Protein AF-0000000078674757 (afdb_homodimer)

InterPro domains:
  IPR002130 Cyclophilin-type peptidyl-prolyl cis-trans isomerase domain [PF00160] (14-161)
  IPR002130 Cyclophilin-type peptidyl-prolyl cis-trans isomerase domain [PR00153] (26-41)
  IPR002130 Cyclophilin-type peptidyl-prolyl cis-trans isomerase domain [PR00153] (51-63)
  IPR002130 Cyclophilin-type peptidyl-prolyl cis-trans isomerase domain [PR00153] (94-109)
  IPR002130 Cyclophilin-type peptidyl-prolyl cis-trans isomerase domain [PR00153] (109-121)
  IPR002130 Cyclophilin-type peptidyl-prolyl cis-trans isomerase domain [PR00153] (122-137)
  IPR002130 Cyclophilin-type peptidyl-prolyl cis-trans isomerase domain [PS50072] (26-162)
  IPR024936 Cyclophilin-type peptidyl-prolyl cis-trans isomerase [PIRSF001467] (17-160)
  IPR029000 Cyclophilin-like domain superfamily [G3DSA:2.40.100.10] (6-164)
  IPR029000 Cyclophilin-like domain superfamily [SSF50891] (11-162)
  IPR044666 Cyclophilin-type peptidyl-prolyl cis-trans isomerase, cyclophilin A-like [PTHR45625] (11-161)

Organism: Tetraodon nigroviridis (NCBI:txid99883)

pLDDT: mean 89.38, std 10.18, range [40.94, 98.75]

Radius of gyration: 22.04 Å; Cα contacts (8 Å, |Δi|>4): 836; chains: 2; bounding box: 39×64×53 Å

Sequence (328 aa):
MSGIPPDTWQPKTVAVETTMGTIVVLYWQHAPKTCTNFAELARRGYYNQSFIRIIKDFMVQGGDPTGTGRGGASIYGKQFEDELSPELKFTGAGILAMANAGANTNGSQFFMSLAPLQWLDGKHTIFGRISQGIGVLHRMGMVETNTQDRPLEDIKIITATISSMSGIPPDTWQPKTVAVETTMGTIVVLYWQHAPKTCTNFAELARRGYYNQSFIRIIKDFMVQGGDPTGTGRGGASIYGKQFEDELSPELKFTGAGILAMANAGANTNGSQFFMSLAPLQWLDGKHTIFGRISQGIGVLHRMGMVETNTQDRPLEDIKIITATISS

Secondary structure (DSSP, 8-state):
--PPPPTT---SEEEEEEEEEEEEEE-TTT-HHHHHHHHHHHHTTTT-SB--EEETTTEEEE--TTSSSS---BTTBS-B-----TT----STTEEEE--SSTT-B-S-EEEESS--GGGTTTS-EEEEEEE-HHHHHHHHTS-B-TTS-BSS--EEEEEEEE-/--PPPPTT---SEEEEEEEEEEEEEE-TTT-HHHHHHHHHHHHTTTT-SB--EEETTTEEEE--TTSSSS---BTTBS-B-----TT----STTEEEE--SSTT-B-S-EEEESS--GGGTTTS-EEEEEEE-HHHHHHHHTS-B-TTS-BSS--EEEEEEEE-

Foldseek 3Di:
DPDDDDPPPDDPDDDDDDDDDWDKDWDCVQFVQVSCQQQVCQVVVQQQFFFQAAAAQFKTKGFASVSPVPHFATPVGRWAAARADQVDAQAFWFWKWFDAPFGGGGGGMIITTHTGDRVCHPTTHTTIGTPPDSVVRNVVNPADADPRRGGPDTDTDHHDDDDD/DPDDDDPPPDDPDDDDDDDDDWDKDWDCVQFVQVSVQQQVCQVVVQQQFFFQAAAAQFKTKGFASVSPVPHFATPVGRWAAARADQVDAQAFWFWKWFDAPFGGGGGGMIITTHTGDRVCHPTTHTTIGTPPDSVVRNVVNPADADPRRGGPDTDTDHHDDDDD

Solvent-accessible surface area (backbone atoms only — not comparable to full-atom values): 16984 Å² total; per-residue (Å²): 126,88,70,78,76,59,89,80,67,66,62,52,30,40,32,43,26,32,35,46,53,29,32,28,37,46,36,54,88,62,11,46,70,58,35,46,39,52,53,51,39,27,68,70,54,52,42,60,28,35,45,45,32,40,40,65,75,41,32,40,30,32,36,16,61,69,60,73,73,80,40,55,46,28,81,83,41,59,47,39,68,66,36,69,47,94,88,56,68,37,78,30,58,37,38,29,28,45,40,62,85,53,86,48,38,34,35,41,27,29,31,34,27,54,24,61,42,61,90,49,50,82,70,41,29,54,29,33,31,54,75,38,40,61,66,54,52,55,51,60,42,66,56,62,50,50,98,79,25,26,47,74,60,72,34,28,32,70,44,43,46,73,47,120,125,87,70,79,75,59,88,82,66,65,61,53,31,40,33,44,25,31,36,44,52,30,33,30,36,49,36,54,90,60,12,45,70,58,34,45,40,51,53,51,37,27,68,70,54,52,42,62,28,35,45,46,31,41,42,66,74,40,33,40,30,32,37,15,59,70,59,72,74,79,40,54,45,28,81,82,41,59,48,39,70,68,38,70,48,95,88,58,67,37,78,30,60,36,37,28,29,46,41,60,86,53,87,46,38,33,36,41,26,28,32,34,27,54,24,61,41,61,90,46,49,82,71,40,29,55,29,32,32,54,74,39,38,62,66,54,53,55,50,60,42,66,54,63,50,49,97,78,26,26,47,75,62,74,34,29,32,69,44,42,46,74,46,119

Structure (mmCIF, N/CA/C/O backbone):
data_AF-0000000078674757-model_v1
#
loop_
_entity.id
_entity.type
_entity.pdbx_description
1 polymer 'Peptidyl-prolyl cis-trans isomerase'
#
loop_
_atom_site.group_PDB
_atom_site.id
_atom_site.type_symbol
_atom_site.label_atom_id
_atom_site.label_alt_id
_atom_site.label_comp_id
_atom_site.label_asym_id
_atom_site.label_entity_id
_atom_site.label_seq_id
_atom_site.pdbx_PDB_ins_code
_atom_site.Cartn_x
_atom_site.Cartn_y
_atom_site.Cartn_z
_atom_site.occupancy
_atom_site.B_iso_or_equiv
_atom_site.auth_seq_id
_atom_site.auth_comp_id
_atom_site.auth_asym_id
_atom_site.auth_atom_id
_atom_site.pdbx_PDB_model_num
ATOM 1 N N . MET A 1 1 ? 5.5 8.742 28.953 1 41.16 1 MET A N 1
ATOM 2 C CA . MET A 1 1 ? 5.117 10.133 28.75 1 41.16 1 MET A CA 1
ATOM 3 C C . MET A 1 1 ? 6.016 10.805 27.719 1 41.16 1 MET A C 1
ATOM 5 O O . MET A 1 1 ? 7.09 11.305 28.047 1 41.16 1 MET A O 1
ATOM 9 N N . SER A 1 2 ? 6.242 10.227 26.5 1 59.53 2 SER A N 1
ATOM 10 C CA . SER A 1 2 ? 7.449 10.562 25.75 1 59.53 2 SER A CA 1
ATOM 11 C C . SER A 1 2 ? 7.59 12.07 25.562 1 59.53 2 SER A C 1
ATOM 13 O O . SER A 1 2 ? 6.602 12.766 25.312 1 59.53 2 SER A O 1
ATOM 15 N N . GLY A 1 3 ? 8.523 12.664 26.297 1 80.19 3 GLY A N 1
ATOM 16 C CA . GLY A 1 3 ? 8.852 14.086 26.328 1 80.19 3 GLY A CA 1
ATOM 17 C C . GLY A 1 3 ? 9.008 14.68 24.938 1 80.19 3 GLY A C 1
ATOM 18 O O . GLY A 1 3 ? 8.961 13.953 23.938 1 80.19 3 GLY A O 1
ATOM 19 N N . ILE A 1 4 ? 8.828 16.016 24.922 1 89.75 4 ILE A N 1
ATOM 20 C CA . ILE A 1 4 ? 9.102 16.781 23.703 1 89.75 4 ILE A CA 1
ATOM 21 C C . ILE A 1 4 ? 10.586 16.672 23.359 1 89.75 4 ILE A C 1
ATOM 23 O O . ILE A 1 4 ? 11.445 16.922 24.203 1 89.75 4 ILE A O 1
ATOM 27 N N . PRO A 1 5 ? 10.836 16.188 22.141 1 91.38 5 PRO A N 1
ATOM 28 C CA . PRO A 1 5 ? 12.25 16.078 21.766 1 91.38 5 PRO A CA 1
ATOM 29 C C . PRO A 1 5 ? 12.961 17.438 21.766 1 91.38 5 PRO A C 1
ATOM 31 O O . PRO A 1 5 ? 12.312 18.484 21.656 1 91.38 5 PRO A O 1
ATOM 34 N N . PRO A 1 6 ? 14.352 17.344 21.953 1 91.44 6 PRO A N 1
ATOM 35 C CA . PR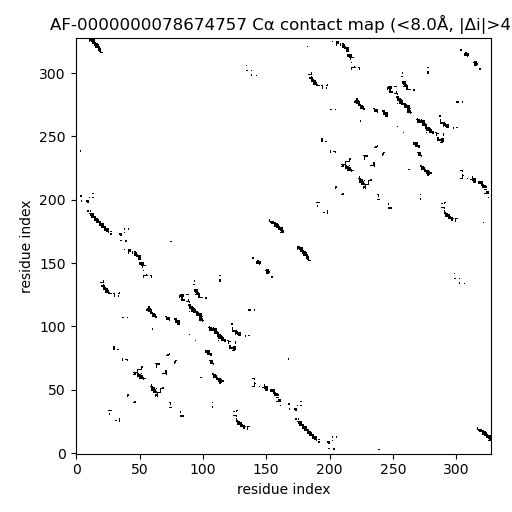O A 1 6 ? 15.102 18.609 21.906 1 91.44 6 PRO A CA 1
ATOM 36 C C . PRO A 1 6 ? 15.062 19.266 20.531 1 91.44 6 PRO A C 1
ATOM 38 O O . PRO A 1 6 ? 14.82 18.594 19.531 1 91.44 6 PRO A O 1
ATOM 41 N N . ASP A 1 7 ? 15.359 20.562 20.5 1 90.88 7 ASP A N 1
ATOM 42 C CA . ASP A 1 7 ? 15.305 21.344 19.266 1 90.88 7 ASP A CA 1
ATOM 43 C C . ASP A 1 7 ? 16.344 20.859 18.25 1 90.88 7 ASP A C 1
ATOM 45 O O . ASP A 1 7 ? 16.219 21.094 17.047 1 90.88 7 ASP A O 1
ATOM 49 N N . THR A 1 8 ? 17.328 20.141 18.641 1 90.25 8 THR A N 1
ATOM 50 C CA . THR A 1 8 ? 18.391 19.672 17.766 1 90.25 8 THR A CA 1
ATOM 51 C C . THR A 1 8 ? 17.953 18.422 17 1 90.25 8 THR A C 1
ATOM 53 O O . THR A 1 8 ? 18.562 18.062 15.992 1 90.25 8 THR A O 1
ATOM 56 N N . TRP A 1 9 ? 16.953 17.812 17.5 1 91.81 9 TRP A N 1
ATOM 57 C CA . TRP A 1 9 ? 16.422 16.641 16.812 1 91.81 9 TRP A CA 1
ATOM 58 C C . TRP A 1 9 ? 15.555 17.062 15.625 1 91.81 9 TRP A C 1
ATOM 60 O O . TRP A 1 9 ? 14.375 17.359 15.797 1 91.81 9 TRP A O 1
ATOM 70 N N . GLN A 1 10 ? 16.188 17.125 14.461 1 93.69 10 GLN A N 1
ATOM 71 C CA . GLN A 1 10 ? 15.492 17.562 13.258 1 93.69 10 GLN A CA 1
ATOM 72 C C . GLN A 1 10 ? 15.727 16.594 12.102 1 93.69 10 GLN A C 1
ATOM 74 O O . GLN A 1 10 ? 16.406 16.922 11.133 1 93.69 10 GLN A O 1
ATOM 79 N N . PRO A 1 11 ? 15.102 15.352 12.203 1 91.25 11 PRO A N 1
ATOM 80 C CA . PRO A 1 11 ? 15.234 14.469 11.047 1 91.25 11 PRO A CA 1
ATOM 81 C C . PRO A 1 11 ? 14.781 15.133 9.742 1 91.25 11 PRO A C 1
ATOM 83 O O . PRO A 1 11 ? 13.75 15.797 9.711 1 91.25 11 PRO A O 1
ATOM 86 N N . LYS A 1 12 ? 15.594 14.961 8.695 1 91.25 12 LYS A N 1
ATOM 87 C CA . LYS A 1 12 ? 15.32 15.617 7.414 1 91.25 12 LYS A CA 1
ATOM 88 C C . LYS A 1 12 ? 14.078 15.023 6.75 1 91.25 12 LYS A C 1
ATOM 90 O O . LYS A 1 12 ? 13.328 15.734 6.082 1 91.25 12 LYS A O 1
ATOM 95 N N . THR A 1 13 ? 13.922 13.641 6.98 1 91.31 13 THR A N 1
ATOM 96 C CA . THR A 1 13 ? 12.852 12.953 6.273 1 91.31 13 THR A CA 1
ATOM 97 C C . THR A 1 13 ? 12.102 12.008 7.211 1 91.31 13 THR A C 1
ATOM 99 O O . THR A 1 13 ? 12.648 11.578 8.227 1 91.31 13 THR A O 1
ATOM 102 N N . VAL A 1 14 ? 10.82 11.859 6.871 1 88.75 14 VAL A N 1
ATOM 103 C CA . VAL A 1 14 ? 9.969 10.844 7.488 1 88.75 14 VAL A CA 1
ATOM 104 C C . VAL A 1 14 ? 9.398 9.922 6.41 1 88.75 14 VAL A C 1
ATOM 106 O O . VAL A 1 14 ? 8.867 10.398 5.402 1 88.75 14 VAL A O 1
ATOM 109 N N . ALA A 1 15 ? 9.602 8.602 6.562 1 84.12 15 ALA A N 1
ATOM 110 C CA . ALA A 1 15 ? 8.984 7.621 5.668 1 84.12 15 ALA A CA 1
ATOM 111 C C . ALA A 1 15 ? 7.582 7.258 6.137 1 84.12 15 ALA A C 1
ATOM 113 O O . ALA A 1 15 ? 7.379 6.891 7.297 1 84.12 15 ALA A O 1
ATOM 114 N N . VAL A 1 16 ? 6.625 7.488 5.188 1 80.81 16 VAL A N 1
ATOM 115 C CA . VAL A 1 16 ? 5.238 7.117 5.449 1 80.81 16 VAL A CA 1
ATOM 116 C C . VAL A 1 16 ? 4.855 5.914 4.594 1 80.81 16 VAL A C 1
ATOM 118 O O . VAL A 1 16 ? 4.758 6.023 3.369 1 80.81 16 VAL A O 1
ATOM 121 N N . GLU A 1 17 ? 4.688 4.766 5.277 1 78.56 17 GLU A N 1
ATOM 122 C CA . GLU A 1 17 ? 4.246 3.561 4.578 1 78.56 17 GLU A CA 1
ATOM 123 C C . GLU A 1 17 ? 2.736 3.375 4.695 1 78.56 17 GLU A C 1
ATOM 125 O O . GLU A 1 17 ? 2.17 3.541 5.777 1 78.56 17 GLU A O 1
ATOM 130 N N . THR A 1 18 ? 2.152 3.199 3.516 1 78.06 18 THR A N 1
ATOM 131 C CA . THR A 1 18 ? 0.71 2.979 3.504 1 78.06 18 THR A CA 1
ATOM 132 C C . THR A 1 18 ? 0.384 1.563 3.033 1 78.06 18 THR A C 1
ATOM 134 O O . THR A 1 18 ? 1.186 0.934 2.34 1 78.06 18 THR A O 1
ATOM 137 N N . THR A 1 19 ? -0.709 1.055 3.627 1 76.12 19 THR A N 1
ATOM 138 C CA . THR A 1 19 ? -1.187 -0.25 3.18 1 76.12 19 THR A CA 1
ATOM 139 C C . THR A 1 19 ? -2.361 -0.096 2.219 1 76.12 19 THR A C 1
ATOM 141 O O . THR A 1 19 ? -3.193 0.799 2.385 1 76.12 19 THR A O 1
ATOM 144 N N . MET A 1 20 ? -2.199 -0.783 1.123 1 73.44 20 MET A N 1
ATOM 145 C CA . MET A 1 20 ? -3.328 -0.961 0.215 1 73.44 20 MET A CA 1
ATOM 146 C C . MET A 1 20 ? -3.596 -2.441 -0.035 1 73.44 20 MET A C 1
ATOM 148 O O . MET A 1 20 ? -2.682 -3.264 0.036 1 73.44 20 MET A O 1
ATOM 152 N N . GLY A 1 21 ? -4.914 -2.754 -0.222 1 72.12 21 GLY A N 1
ATOM 153 C CA . GLY A 1 21 ? -5.23 -4.172 -0.289 1 72.12 21 GLY A CA 1
ATOM 154 C C . GLY A 1 21 ? -5.898 -4.574 -1.59 1 72.12 21 GLY A C 1
ATOM 155 O O . GLY A 1 21 ? -6.434 -3.727 -2.307 1 72.12 21 GLY A O 1
ATOM 156 N N . THR A 1 22 ? -5.641 -5.895 -1.974 1 80 22 THR A N 1
ATOM 157 C CA . THR A 1 22 ? -6.406 -6.59 -3.004 1 80 22 THR A CA 1
ATOM 158 C C . THR A 1 22 ? -7.105 -7.816 -2.422 1 80 22 THR A C 1
ATOM 160 O O . THR A 1 22 ? -6.641 -8.398 -1.438 1 80 22 THR A O 1
ATOM 163 N N . ILE A 1 23 ? -8.289 -8.086 -3.023 1 82.56 23 ILE A N 1
ATOM 164 C CA . ILE A 1 23 ? -8.977 -9.328 -2.703 1 82.56 23 ILE A CA 1
ATOM 165 C C . ILE A 1 23 ? -8.875 -10.297 -3.883 1 82.56 23 ILE A C 1
ATOM 167 O O . ILE A 1 23 ? -9.164 -9.93 -5.023 1 82.56 23 ILE A O 1
ATOM 171 N N . VAL A 1 24 ? -8.43 -11.461 -3.518 1 92.12 24 VAL A N 1
ATOM 172 C CA . VAL A 1 24 ? -8.25 -12.516 -4.512 1 92.12 24 VAL A CA 1
ATOM 173 C C . VAL A 1 24 ? -9.328 -13.586 -4.328 1 92.12 24 VAL A C 1
ATOM 175 O O . VAL A 1 24 ? -9.539 -14.078 -3.215 1 92.12 24 VAL A O 1
ATOM 178 N N . VAL A 1 25 ? -10.016 -13.898 -5.469 1 94.94 25 VAL A N 1
ATOM 179 C CA . VAL A 1 25 ? -10.898 -15.062 -5.492 1 94.94 25 VAL A CA 1
ATOM 180 C C . VAL A 1 25 ? -10.133 -16.281 -5.996 1 94.94 25 VAL A C 1
ATOM 182 O O . VAL A 1 25 ? -9.391 -16.203 -6.977 1 94.94 25 VAL A O 1
ATOM 185 N N . LEU A 1 26 ? -10.375 -17.375 -5.25 1 96.75 26 LEU A N 1
ATOM 186 C CA . LEU A 1 26 ? -9.633 -18.578 -5.574 1 96.75 26 LEU A CA 1
ATOM 187 C C . LEU A 1 26 ? -10.484 -19.516 -6.426 1 96.75 26 LEU A C 1
ATOM 189 O O . LEU A 1 26 ? -11.68 -19.672 -6.184 1 96.75 26 LEU A O 1
ATOM 193 N N . TYR A 1 27 ? -9.805 -20.141 -7.41 1 98.06 27 TYR A N 1
ATOM 194 C CA . TYR A 1 27 ? -10.477 -21.078 -8.312 1 98.06 27 TYR A CA 1
ATOM 195 C C . TYR A 1 27 ? -10.359 -22.5 -7.797 1 98.06 27 TYR A C 1
ATOM 197 O O . TYR A 1 27 ? -9.719 -23.344 -8.43 1 98.06 27 TYR A O 1
ATOM 205 N N . TRP A 1 28 ? -11.141 -22.828 -6.832 1 97.44 28 TRP A N 1
ATOM 206 C CA . TRP A 1 28 ? -11.039 -24.109 -6.141 1 97.44 28 TRP A CA 1
ATOM 207 C C . TRP A 1 28 ? -11.414 -25.266 -7.07 1 97.44 28 TRP A C 1
ATOM 209 O O . TRP A 1 28 ? -10.852 -26.359 -6.965 1 97.44 28 TRP A O 1
ATOM 219 N N . GLN A 1 29 ? -12.289 -25.047 -7.945 1 97.5 29 GLN A N 1
ATOM 220 C CA . GLN A 1 29 ? -12.695 -26.094 -8.867 1 97.5 29 GLN A CA 1
ATOM 221 C C . GLN A 1 29 ? -11.57 -26.453 -9.844 1 97.5 29 GLN A C 1
ATOM 223 O O . GLN A 1 29 ? -11.398 -27.609 -10.195 1 97.5 29 GLN A O 1
ATOM 228 N N . HIS A 1 30 ? -10.789 -25.547 -10.227 1 98.25 30 HIS A N 1
ATOM 229 C CA . HIS A 1 30 ? -9.82 -25.734 -11.297 1 98.25 30 HIS A CA 1
ATOM 230 C C . HIS A 1 30 ? -8.453 -26.125 -10.742 1 98.25 30 HIS A C 1
ATOM 232 O O . HIS A 1 30 ? -7.715 -26.891 -11.367 1 98.25 30 HIS A O 1
ATOM 238 N N . ALA A 1 31 ? -8.133 -25.547 -9.633 1 98.38 31 ALA A N 1
ATOM 239 C CA . ALA A 1 31 ? -6.781 -25.766 -9.117 1 98.38 31 ALA A CA 1
ATOM 240 C C . ALA A 1 31 ? -6.801 -25.953 -7.598 1 98.38 31 ALA A C 1
ATOM 242 O O . ALA A 1 31 ? -6.184 -25.172 -6.867 1 98.38 31 ALA A O 1
ATOM 243 N N . PRO A 1 32 ? -7.414 -27 -7.102 1 98 32 PRO A N 1
ATOM 244 C CA . PRO A 1 32 ? -7.633 -27.156 -5.664 1 98 32 PRO A CA 1
ATOM 245 C C . PRO A 1 32 ? -6.328 -27.281 -4.879 1 98 32 PRO A C 1
ATOM 247 O O . PRO A 1 32 ? -6.215 -26.734 -3.775 1 98 32 PRO A O 1
ATOM 250 N N . LYS A 1 33 ? -5.363 -28.016 -5.391 1 97.81 33 LYS A N 1
ATOM 251 C CA . LYS A 1 33 ? -4.098 -28.156 -4.68 1 97.81 33 LYS A CA 1
ATOM 252 C C . LYS A 1 33 ? -3.377 -26.812 -4.582 1 97.81 33 LYS A C 1
ATOM 254 O O . LYS A 1 33 ? -2.816 -26.469 -3.537 1 97.81 33 LYS A O 1
ATOM 259 N N . THR A 1 34 ? -3.402 -26.109 -5.652 1 98.19 34 THR A N 1
ATOM 260 C CA . THR A 1 34 ? -2.756 -24.797 -5.703 1 98.19 34 THR A CA 1
ATOM 261 C C . THR A 1 34 ? -3.451 -23.828 -4.762 1 98.19 34 THR A C 1
ATOM 263 O O . THR A 1 34 ? -2.789 -23.078 -4.031 1 98.19 34 THR A O 1
ATOM 266 N N . CYS A 1 35 ? -4.723 -23.828 -4.793 1 97.44 35 CYS A N 1
ATOM 267 C CA . CYS A 1 35 ? -5.484 -22.953 -3.904 1 97.44 35 CYS A CA 1
ATOM 268 C C . CYS A 1 35 ? -5.191 -23.281 -2.443 1 97.44 35 CYS A C 1
ATOM 270 O O . CYS A 1 35 ? -4.988 -22.375 -1.632 1 97.44 35 CYS A O 1
ATOM 272 N N . THR A 1 36 ? -5.172 -24.547 -2.139 1 96.56 36 THR A N 1
ATOM 273 C CA . THR A 1 36 ? -4.832 -24.953 -0.779 1 96.56 36 THR A CA 1
ATOM 274 C C . THR A 1 36 ? -3.447 -24.438 -0.393 1 96.56 36 THR A C 1
ATOM 276 O O . THR A 1 36 ? -3.26 -23.891 0.696 1 96.56 36 THR A O 1
ATOM 279 N N . ASN A 1 37 ? -2.494 -24.625 -1.269 1 96.44 37 ASN A N 1
ATOM 280 C CA . ASN A 1 37 ? -1.124 -24.172 -1.043 1 96.44 37 ASN A CA 1
ATOM 281 C C . ASN A 1 37 ? -1.061 -22.672 -0.759 1 96.44 37 ASN A C 1
ATOM 283 O O . ASN A 1 37 ? -0.495 -22.25 0.251 1 96.44 37 ASN A O 1
ATOM 287 N N . PHE A 1 38 ? -1.719 -21.875 -1.618 1 94.81 38 PHE A N 1
ATOM 288 C CA . PHE A 1 38 ? -1.681 -20.406 -1.514 1 94.81 38 PHE A CA 1
ATOM 289 C C . PHE A 1 38 ? -2.375 -19.938 -0.24 1 94.81 38 PHE A C 1
ATOM 291 O O . PHE A 1 38 ? -1.812 -19.156 0.525 1 94.81 38 PHE A O 1
ATOM 298 N N . ALA A 1 39 ? -3.529 -20.422 -0.01 1 93.38 39 ALA A N 1
ATOM 299 C CA . ALA A 1 39 ? -4.316 -20 1.144 1 93.38 39 ALA A CA 1
ATOM 300 C C . ALA A 1 39 ? -3.625 -20.375 2.449 1 93.38 39 ALA A C 1
ATOM 302 O O . ALA A 1 39 ? -3.586 -19.578 3.391 1 93.38 39 ALA A O 1
ATOM 303 N N . GLU A 1 40 ? -3.088 -21.547 2.502 1 93.38 40 GLU A N 1
ATOM 304 C CA . GLU A 1 40 ? -2.434 -22 3.727 1 93.38 40 GLU A CA 1
ATOM 305 C C . GLU A 1 40 ? -1.147 -21.219 3.982 1 93.38 40 GLU A C 1
ATOM 307 O O . GLU A 1 40 ? -0.876 -20.812 5.117 1 93.38 40 GLU A O 1
ATOM 312 N N . LEU A 1 41 ? -0.366 -21.031 2.953 1 92.25 41 LEU A N 1
ATOM 313 C CA . LEU A 1 41 ? 0.845 -20.234 3.125 1 92.25 41 LEU A CA 1
ATOM 314 C C . LEU A 1 41 ? 0.507 -18.828 3.574 1 92.25 41 LEU A C 1
ATOM 316 O O . LEU A 1 41 ? 1.198 -18.25 4.422 1 92.25 41 LEU A O 1
ATOM 320 N N . ALA A 1 42 ? -0.47 -18.25 2.973 1 89.31 42 ALA A N 1
ATOM 321 C CA . ALA A 1 42 ? -0.937 -16.922 3.393 1 89.31 42 ALA A CA 1
ATOM 322 C C . ALA A 1 42 ? -1.335 -16.922 4.863 1 89.31 42 ALA A C 1
ATOM 324 O O . ALA A 1 42 ? -0.945 -16.031 5.621 1 89.31 42 ALA A O 1
ATOM 325 N N . ARG A 1 43 ? -2.1 -17.875 5.258 1 87.31 43 ARG A N 1
ATOM 326 C CA . ARG A 1 43 ? -2.578 -18 6.629 1 87.31 43 ARG A CA 1
ATOM 327 C C . ARG A 1 43 ? -1.414 -18.094 7.609 1 87.31 43 ARG A C 1
ATOM 329 O O . ARG A 1 43 ? -1.484 -17.547 8.719 1 87.31 43 ARG A O 1
ATOM 336 N N . ARG A 1 44 ? -0.32 -18.641 7.176 1 87.69 44 ARG A N 1
ATOM 337 C CA . ARG A 1 44 ? 0.847 -18.859 8.023 1 87.69 44 ARG A CA 1
ATOM 338 C C . ARG A 1 44 ? 1.741 -17.625 8.047 1 87.69 44 ARG A C 1
ATOM 340 O O . ARG A 1 44 ? 2.75 -17.594 8.75 1 87.69 44 ARG A O 1
ATOM 347 N N . GLY A 1 45 ? 1.425 -16.703 7.234 1 85.06 45 GLY A N 1
ATOM 348 C CA . GLY A 1 45 ? 2.275 -15.531 7.148 1 85.06 45 GLY A CA 1
ATOM 349 C C . GLY A 1 45 ? 3.521 -15.75 6.312 1 85.06 45 GLY A C 1
ATOM 350 O O . GLY A 1 45 ? 4.52 -15.047 6.477 1 85.06 45 GLY A O 1
ATOM 351 N N 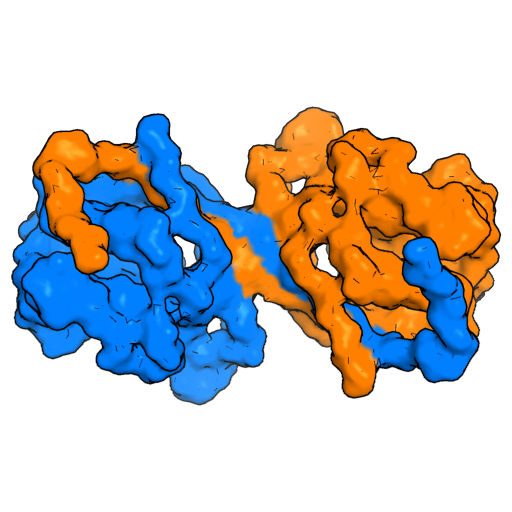. TYR A 1 46 ? 3.465 -16.703 5.516 1 87.44 46 TYR A N 1
ATOM 352 C CA . TYR A 1 46 ? 4.609 -17.094 4.699 1 87.44 46 TYR A CA 1
ATOM 353 C C . TYR A 1 46 ? 4.977 -15.992 3.711 1 87.44 46 TYR A C 1
ATOM 355 O O . TYR A 1 46 ? 6.141 -15.859 3.33 1 87.44 46 TYR A O 1
ATOM 363 N N . TYR A 1 47 ? 4.004 -15.188 3.266 1 85.75 47 TYR A N 1
ATOM 364 C CA . TYR A 1 47 ? 4.199 -14.211 2.203 1 85.75 47 TYR A CA 1
ATOM 365 C C . TYR A 1 47 ? 4.582 -12.852 2.777 1 85.75 47 TYR A C 1
ATOM 367 O O . TYR A 1 47 ? 4.469 -11.828 2.1 1 85.75 47 TYR A O 1
ATOM 375 N N . ASN A 1 48 ? 5.188 -12.719 3.83 1 74.81 48 ASN A N 1
ATOM 376 C CA . ASN A 1 48 ? 5.551 -11.461 4.469 1 74.81 48 ASN A CA 1
ATOM 377 C C . ASN A 1 48 ? 6.785 -10.836 3.822 1 74.81 48 ASN A C 1
ATOM 379 O O . ASN A 1 48 ? 7.551 -10.133 4.484 1 74.81 48 ASN A O 1
ATOM 383 N N . GLN A 1 49 ? 6.938 -11.086 2.545 1 71.38 49 GLN A N 1
ATOM 384 C CA . GLN A 1 49 ? 8.117 -10.555 1.881 1 71.38 49 GLN A CA 1
ATOM 385 C C . GLN A 1 49 ? 7.738 -9.711 0.666 1 71.38 49 GLN A C 1
ATOM 387 O O . GLN A 1 49 ? 6.562 -9.641 0.301 1 71.38 49 GLN A O 1
ATOM 392 N N . SER A 1 50 ? 8.727 -9.117 0.106 1 72.19 50 SER A N 1
ATOM 393 C CA . SER A 1 50 ? 8.586 -8.156 -0.984 1 72.19 50 SER A CA 1
ATOM 394 C C . SER A 1 50 ? 8.281 -8.859 -2.305 1 72.19 50 SER A C 1
ATOM 396 O O . SER A 1 50 ? 8.625 -10.023 -2.484 1 72.19 50 SER A O 1
ATOM 398 N N . PHE A 1 51 ? 7.508 -8.117 -3.053 1 85.31 51 PHE A N 1
ATOM 399 C CA . PHE A 1 51 ? 7.457 -8.484 -4.465 1 85.31 51 PHE A CA 1
ATOM 400 C C . PHE A 1 51 ? 8.828 -8.32 -5.113 1 85.31 51 PHE A C 1
ATOM 402 O O . PHE A 1 51 ? 9.469 -7.281 -4.973 1 85.31 51 PHE A O 1
ATOM 409 N N . ILE A 1 52 ? 9.25 -9.336 -5.758 1 85.5 52 ILE A N 1
ATOM 410 C CA . ILE A 1 52 ? 10.648 -9.453 -6.152 1 85.5 52 ILE A CA 1
ATOM 411 C C . ILE A 1 52 ? 10.828 -8.922 -7.57 1 85.5 52 ILE A C 1
ATOM 413 O O . ILE A 1 52 ? 11.914 -8.461 -7.934 1 85.5 52 ILE A O 1
ATOM 417 N N . ARG A 1 53 ? 9.859 -9.062 -8.336 1 92.12 53 ARG A N 1
ATOM 418 C CA . ARG A 1 53 ? 9.977 -8.688 -9.742 1 92.12 53 ARG A CA 1
ATOM 419 C C . ARG A 1 53 ? 8.695 -8.039 -10.242 1 92.12 53 ARG A C 1
ATOM 421 O O . ARG A 1 53 ? 7.598 -8.555 -10.023 1 92.12 53 ARG A O 1
ATOM 428 N N . ILE A 1 54 ? 8.836 -6.922 -10.812 1 93.19 54 ILE A N 1
ATOM 429 C CA . ILE A 1 54 ? 7.727 -6.203 -11.438 1 93.19 54 ILE A CA 1
ATOM 430 C C . ILE A 1 54 ? 8.117 -5.773 -12.844 1 93.19 54 ILE A C 1
ATOM 432 O O . ILE A 1 54 ? 9.094 -5.043 -13.031 1 93.19 54 ILE A O 1
ATOM 436 N N . ILE A 1 55 ? 7.418 -6.273 -13.812 1 94.12 55 ILE A N 1
ATOM 437 C CA . ILE A 1 55 ? 7.617 -5.898 -15.211 1 94.12 55 ILE A CA 1
ATOM 438 C C . ILE A 1 55 ? 6.348 -5.246 -15.758 1 94.12 55 ILE A C 1
ATOM 440 O O . ILE A 1 55 ? 5.305 -5.895 -15.859 1 94.12 55 ILE A O 1
ATOM 444 N N . LYS A 1 56 ? 6.527 -3.98 -16.125 1 92.06 56 LYS A N 1
ATOM 445 C CA . LYS A 1 56 ? 5.414 -3.193 -16.641 1 92.06 56 LYS A CA 1
ATOM 446 C C . LYS A 1 56 ? 4.734 -3.9 -17.812 1 92.06 56 LYS A C 1
ATOM 448 O O . LYS A 1 56 ? 5.406 -4.457 -18.688 1 92.06 56 LYS A O 1
ATOM 453 N N . ASP A 1 57 ? 3.363 -3.926 -17.812 1 92.88 57 ASP A N 1
ATOM 454 C CA . ASP A 1 57 ? 2.529 -4.5 -18.859 1 92.88 57 ASP A CA 1
ATOM 455 C C . ASP A 1 57 ? 2.746 -6.008 -18.969 1 92.88 57 ASP A C 1
ATOM 457 O O . ASP A 1 57 ? 2.473 -6.605 -20.016 1 92.88 57 ASP A O 1
ATOM 461 N N . PHE A 1 58 ? 3.264 -6.594 -18.031 1 96.62 58 PHE A N 1
ATOM 462 C CA . PHE A 1 58 ? 3.471 -8.039 -18 1 96.62 58 PHE A CA 1
ATOM 463 C C . PHE A 1 58 ? 2.945 -8.641 -16.703 1 96.62 58 PHE A C 1
ATOM 465 O O . PHE A 1 58 ? 1.776 -9.023 -16.625 1 96.62 58 PHE A O 1
ATOM 472 N N . MET A 1 59 ? 3.82 -8.484 -15.609 1 96.81 59 MET A N 1
ATOM 473 C CA . MET A 1 59 ? 3.328 -9.133 -14.391 1 96.81 59 MET A CA 1
ATOM 474 C C . MET A 1 59 ? 4.094 -8.641 -13.172 1 96.81 59 MET A C 1
ATOM 476 O O . MET A 1 59 ? 5.098 -7.938 -13.305 1 96.81 59 MET A O 1
ATOM 480 N N . VAL A 1 60 ? 3.514 -8.891 -12 1 94.56 60 VAL A N 1
ATOM 481 C CA . VAL A 1 60 ? 4.129 -8.727 -10.688 1 94.56 60 VAL A CA 1
ATOM 482 C C . VAL A 1 60 ? 4.348 -10.086 -10.039 1 94.56 60 VAL A C 1
ATOM 484 O O . VAL A 1 60 ? 3.406 -10.875 -9.906 1 94.56 60 VAL A O 1
ATOM 487 N N . GLN A 1 61 ? 5.574 -10.352 -9.719 1 93.75 61 GLN A N 1
ATOM 488 C CA . GLN A 1 61 ? 5.902 -11.641 -9.125 1 93.75 61 GLN A CA 1
ATOM 489 C C . GLN A 1 61 ? 6.25 -11.492 -7.645 1 93.75 61 GLN A C 1
ATOM 491 O O . GLN A 1 61 ? 6.938 -10.539 -7.258 1 93.75 61 GLN A O 1
ATOM 496 N N . GLY A 1 62 ? 5.672 -12.422 -6.859 1 91.75 62 GLY A N 1
ATOM 497 C CA . GLY A 1 62 ? 5.965 -12.5 -5.438 1 91.75 62 GLY A CA 1
ATOM 498 C C . GLY A 1 62 ? 5.934 -13.914 -4.895 1 91.75 62 GLY A C 1
ATOM 499 O O . GLY A 1 62 ? 5.906 -14.875 -5.66 1 91.75 62 GLY A O 1
ATOM 500 N N . GLY A 1 63 ? 6.141 -13.961 -3.535 1 90.88 63 GLY A N 1
ATOM 501 C CA . GLY A 1 63 ? 5.93 -15.234 -2.859 1 90.88 63 GLY A CA 1
ATOM 502 C C . GLY A 1 63 ? 7.223 -15.945 -2.52 1 90.88 63 GLY A C 1
ATOM 503 O O . GLY A 1 63 ? 7.215 -17.141 -2.182 1 90.88 63 GLY A O 1
ATOM 504 N N . ASP A 1 64 ? 8.281 -15.359 -2.688 1 90.5 64 ASP A N 1
ATOM 505 C CA . ASP A 1 64 ? 9.57 -15.883 -2.256 1 90.5 64 ASP A CA 1
ATOM 506 C C . ASP A 1 64 ? 9.961 -15.328 -0.888 1 90.5 64 ASP A C 1
ATOM 508 O O . ASP A 1 64 ? 10.391 -14.172 -0.778 1 90.5 64 ASP A O 1
ATOM 512 N N . PRO A 1 65 ? 9.867 -16.156 0.174 1 86.94 65 PRO A N 1
ATOM 513 C CA . PRO A 1 65 ? 10.172 -15.656 1.514 1 86.94 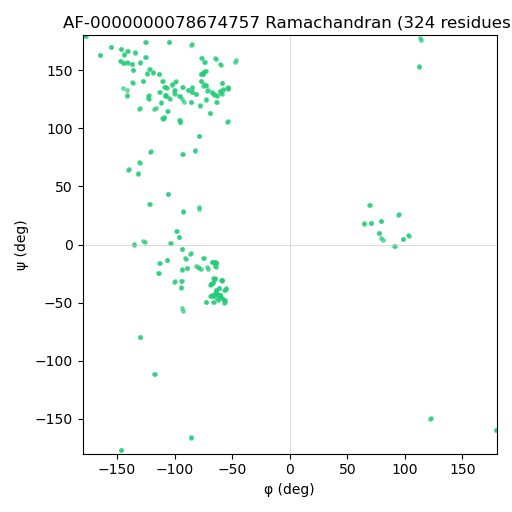65 PRO A CA 1
ATOM 514 C C . PRO A 1 65 ? 11.641 -15.266 1.674 1 86.94 65 PRO A C 1
ATOM 516 O O . PRO A 1 65 ? 11.984 -14.523 2.598 1 86.94 65 PRO A O 1
ATOM 519 N N . THR A 1 66 ? 12.43 -15.688 0.79 1 85.88 66 THR A N 1
ATOM 520 C CA . THR A 1 66 ? 13.852 -15.383 0.904 1 85.88 66 THR A CA 1
ATOM 521 C C . THR A 1 66 ? 14.18 -14.055 0.216 1 85.88 66 THR A C 1
ATOM 523 O O . THR A 1 66 ? 15.258 -13.5 0.408 1 85.88 66 THR A O 1
ATOM 526 N N . GLY A 1 67 ? 13.375 -13.656 -0.62 1 83.31 67 GLY A N 1
ATOM 527 C CA . GLY A 1 67 ? 13.586 -12.406 -1.341 1 83.31 67 GLY A CA 1
ATOM 528 C C . GLY A 1 67 ? 14.602 -12.531 -2.457 1 83.31 67 GLY A C 1
ATOM 529 O O . GLY A 1 67 ? 14.977 -11.531 -3.076 1 83.31 67 GLY A O 1
ATOM 530 N N . THR A 1 68 ? 15.008 -13.68 -2.781 1 84 68 THR A N 1
ATOM 531 C CA . THR A 1 68 ? 16.047 -13.891 -3.781 1 84 68 THR A CA 1
ATOM 532 C C . THR A 1 68 ? 15.438 -14.125 -5.16 1 84 68 THR A C 1
ATOM 534 O O . THR A 1 68 ? 16.125 -14.008 -6.18 1 84 68 THR A O 1
ATOM 537 N N . GLY A 1 69 ? 14.328 -14.484 -5.156 1 84.5 69 GLY A N 1
ATOM 538 C CA . GLY A 1 69 ? 13.688 -14.883 -6.395 1 84.5 69 GLY A CA 1
ATOM 539 C C . GLY A 1 69 ? 13.828 -16.359 -6.691 1 84.5 69 GLY A C 1
ATOM 540 O O . GLY A 1 69 ? 13.258 -16.875 -7.66 1 84.5 69 GLY A O 1
ATOM 541 N N . ARG A 1 70 ? 14.461 -17.047 -5.914 1 85.25 70 ARG A N 1
ATOM 542 C CA . ARG A 1 70 ? 14.727 -18.469 -6.191 1 85.25 70 ARG A CA 1
ATOM 543 C C . ARG A 1 70 ? 14.297 -19.344 -5.023 1 85.25 70 ARG A C 1
ATOM 545 O O . ARG A 1 70 ? 14.484 -20.562 -5.051 1 85.25 70 ARG A O 1
ATOM 552 N N . GLY A 1 71 ? 13.742 -18.703 -4.074 1 87.88 71 GLY A N 1
ATOM 553 C CA . GLY A 1 71 ? 13.398 -19.453 -2.875 1 87.88 71 GLY A CA 1
ATOM 554 C C . GLY A 1 71 ? 11.914 -19.734 -2.754 1 87.88 71 GLY A C 1
ATOM 555 O O . GLY A 1 71 ? 11.133 -19.359 -3.623 1 87.88 71 GLY A O 1
ATOM 556 N N . GLY A 1 72 ? 11.648 -20.547 -1.667 1 92.62 72 GLY A N 1
ATOM 557 C CA . GLY A 1 72 ? 10.273 -20.875 -1.331 1 92.62 72 GLY A CA 1
ATOM 558 C C . GLY A 1 72 ? 9.938 -22.344 -1.549 1 92.62 72 GLY A C 1
ATOM 559 O O . GLY A 1 72 ? 10.586 -23.016 -2.344 1 92.62 72 GLY A O 1
ATOM 560 N N . ALA A 1 73 ? 8.977 -22.734 -0.782 1 95.56 73 ALA A N 1
ATOM 561 C CA . ALA A 1 73 ? 8.508 -24.109 -0.853 1 95.56 73 ALA A CA 1
ATOM 562 C C . ALA A 1 73 ? 6.988 -24.172 -0.71 1 95.56 73 ALA A C 1
ATOM 564 O O . ALA A 1 73 ? 6.363 -23.25 -0.187 1 95.56 73 ALA A O 1
ATOM 565 N N . SER A 1 74 ? 6.484 -25.297 -1.248 1 96.88 74 SER A N 1
ATOM 566 C CA . SER A 1 74 ? 5.055 -25.531 -1.08 1 96.88 74 SER A CA 1
ATOM 567 C C . SER A 1 74 ? 4.762 -26.219 0.247 1 96.88 74 SER A C 1
ATOM 569 O O . SER A 1 74 ? 5.684 -26.609 0.971 1 96.88 74 SER A O 1
ATOM 571 N N . ILE A 1 75 ? 3.469 -26.297 0.546 1 96.31 75 ILE A N 1
ATOM 572 C CA . ILE A 1 75 ? 3.043 -27 1.756 1 96.31 75 ILE A CA 1
ATOM 573 C C . ILE A 1 75 ? 3.166 -28.516 1.554 1 96.31 75 ILE A C 1
ATOM 575 O O . ILE A 1 75 ? 3.059 -29.281 2.51 1 96.31 75 ILE A O 1
ATOM 579 N N . TYR A 1 76 ? 3.381 -28.969 0.328 1 96.94 76 TYR A N 1
ATOM 580 C CA . TYR A 1 76 ? 3.457 -30.391 -0.015 1 96.94 76 TYR A CA 1
ATOM 581 C C . TYR A 1 76 ? 4.906 -30.859 -0.06 1 96.94 76 TYR A C 1
ATOM 583 O O . TYR A 1 76 ? 5.176 -32.031 -0.365 1 96.94 76 TYR A O 1
ATOM 591 N N . GLY A 1 77 ? 5.797 -30.062 0.299 1 94.75 77 GLY A N 1
ATOM 592 C CA . GLY A 1 77 ? 7.23 -30.203 0.098 1 94.75 77 GLY A CA 1
ATOM 593 C C . GLY A 1 77 ? 7.84 -29.047 -0.661 1 94.75 77 GLY A C 1
ATOM 594 O O . GLY A 1 77 ? 7.402 -27.906 -0.512 1 94.75 77 GLY A O 1
ATOM 595 N N . LYS A 1 78 ? 8.852 -29.406 -1.359 1 94.5 78 LYS A N 1
ATOM 596 C CA . LYS A 1 78 ? 9.492 -28.297 -2.072 1 94.5 78 LYS A CA 1
ATOM 597 C C . LYS A 1 78 ? 8.633 -27.828 -3.242 1 94.5 78 LYS A C 1
ATOM 599 O O . LYS A 1 78 ? 8.32 -26.641 -3.352 1 94.5 78 LYS A O 1
ATOM 604 N N . GLN A 1 79 ? 8.211 -28.812 -4.051 1 97.31 79 GLN A N 1
ATOM 605 C CA . GLN A 1 79 ? 7.434 -28.5 -5.242 1 97.31 79 GLN A CA 1
ATOM 606 C C . GLN A 1 79 ? 6.23 -29.438 -5.371 1 97.31 79 GLN A C 1
ATOM 608 O O . GLN A 1 79 ? 6.133 -30.438 -4.656 1 97.31 79 GLN A O 1
ATOM 613 N N . PHE A 1 80 ? 5.227 -29.078 -6.258 1 98.06 80 PHE A N 1
ATOM 614 C CA . PHE A 1 80 ? 4.07 -29.922 -6.562 1 98.06 80 PHE A CA 1
ATOM 615 C C . PHE A 1 80 ? 3.635 -29.734 -8.016 1 98.06 80 PHE A C 1
ATOM 617 O O . PHE A 1 80 ? 4.137 -28.844 -8.711 1 98.06 80 PHE A O 1
ATOM 624 N N . GLU A 1 81 ? 2.812 -30.531 -8.484 1 98.44 81 GLU A N 1
ATOM 625 C CA . GLU A 1 81 ? 2.467 -30.656 -9.898 1 98.44 81 GLU A CA 1
ATOM 626 C C . GLU A 1 81 ? 1.544 -29.516 -10.344 1 98.44 81 GLU A C 1
ATOM 628 O O . GLU A 1 81 ? 0.815 -28.953 -9.523 1 98.44 81 GLU A O 1
ATOM 633 N N . ASP A 1 82 ? 1.506 -29.312 -11.594 1 98.62 82 ASP A N 1
ATOM 634 C CA . ASP A 1 82 ? 0.621 -28.328 -12.203 1 98.62 82 ASP A CA 1
ATOM 635 C C . ASP A 1 82 ? -0.83 -28.812 -12.18 1 98.62 82 ASP A C 1
ATOM 637 O O . ASP A 1 82 ? -1.093 -30.016 -12.219 1 98.62 82 ASP A O 1
ATOM 641 N N . GLU A 1 83 ? -1.715 -27.812 -12.086 1 98.62 83 GLU A N 1
ATOM 642 C CA . GLU A 1 83 ? -3.148 -27.984 -12.312 1 98.62 83 GLU A CA 1
ATOM 643 C C . GLU A 1 83 ? -3.645 -27.094 -13.438 1 98.62 83 GLU A C 1
ATOM 645 O O . GLU A 1 83 ? -4.32 -26.094 -13.18 1 98.62 83 GLU A O 1
ATOM 650 N N . LEU A 1 84 ? -3.373 -27.609 -14.656 1 98.19 84 LEU A N 1
ATOM 651 C CA . LEU A 1 84 ? -3.682 -26.781 -15.828 1 98.19 84 LEU A CA 1
ATOM 652 C C . LEU A 1 84 ? -5.117 -27.031 -16.281 1 98.19 84 LEU A C 1
ATOM 654 O O . LEU A 1 84 ? -5.59 -28.156 -16.297 1 98.19 84 LEU A O 1
ATOM 658 N N . SER A 1 85 ? -5.824 -26 -16.531 1 97.31 85 SER A N 1
ATOM 659 C CA . SER A 1 85 ? -7.184 -26.078 -17.062 1 97.31 85 SER A CA 1
ATOM 660 C C . SER A 1 85 ? -7.301 -25.312 -18.375 1 97.31 85 SER A C 1
ATOM 662 O O . SER A 1 85 ? -6.965 -24.125 -18.453 1 97.31 85 SER A O 1
ATOM 664 N N . PRO A 1 86 ? -7.844 -25.969 -19.453 1 95.69 86 PRO A N 1
ATOM 665 C CA . PRO A 1 86 ? -8.031 -25.266 -20.719 1 95.69 86 PRO A CA 1
ATOM 666 C C . PRO A 1 86 ? -9.055 -24.141 -20.625 1 95.69 86 PRO A C 1
ATOM 668 O O . PRO A 1 86 ? -9.109 -23.266 -21.5 1 95.69 86 PRO A O 1
ATOM 671 N N . GLU A 1 87 ? -9.828 -24.094 -19.625 1 97.12 87 GLU A N 1
ATOM 672 C CA . GLU A 1 87 ? -10.883 -23.094 -19.438 1 97.12 87 GLU A CA 1
ATOM 673 C C . GLU A 1 87 ? -10.305 -21.766 -18.938 1 97.12 87 GLU A C 1
ATOM 675 O O . GLU A 1 87 ? -10.961 -20.734 -19.016 1 97.12 87 GLU A O 1
ATOM 680 N N . LEU A 1 88 ? -9.172 -21.891 -18.406 1 97.81 88 LEU A N 1
ATOM 681 C CA . LEU A 1 88 ? -8.578 -20.703 -17.797 1 97.81 88 LEU A CA 1
ATOM 682 C C . LEU A 1 88 ? -7.473 -20.141 -18.672 1 97.81 88 LEU A C 1
ATOM 684 O O . LEU A 1 88 ? -6.562 -20.875 -19.078 1 97.81 88 LEU A O 1
ATOM 688 N N . LYS A 1 89 ? -7.613 -18.812 -19 1 98 89 LYS A N 1
ATOM 689 C CA . LYS A 1 89 ? -6.668 -18.109 -19.859 1 98 89 LYS A CA 1
ATOM 690 C C . LYS A 1 89 ? -6.211 -16.797 -19.234 1 98 89 LYS A C 1
ATOM 692 O O . LYS A 1 89 ? -6.914 -16.234 -18.406 1 98 89 LYS A O 1
ATOM 697 N N . PHE A 1 90 ? -5.004 -16.328 -19.688 1 98.12 90 PHE A N 1
ATOM 698 C CA . PHE A 1 90 ? -4.52 -15.008 -19.312 1 98.12 90 PHE A CA 1
ATOM 699 C C . PHE A 1 90 ? -5.141 -13.93 -20.203 1 98.12 90 PHE A C 1
ATOM 701 O O . PHE A 1 90 ? -4.449 -13.32 -21.016 1 98.12 90 PHE A O 1
ATOM 708 N N . THR A 1 91 ? -6.328 -13.602 -19.844 1 97.62 91 THR A N 1
ATOM 709 C CA . THR A 1 91 ? -7.102 -12.75 -20.734 1 97.62 91 THR A CA 1
ATOM 710 C C . THR A 1 91 ? -6.875 -11.273 -20.406 1 97.62 91 THR A C 1
ATOM 712 O O . THR A 1 91 ? -7.266 -10.398 -21.172 1 97.62 91 THR A O 1
ATOM 715 N N . GLY A 1 92 ? -6.309 -10.945 -19.375 1 97.25 92 GLY A N 1
ATOM 716 C CA . GLY A 1 92 ? -6.102 -9.562 -18.969 1 97.25 92 GLY A CA 1
ATOM 717 C C . GLY A 1 92 ? -5.383 -9.438 -17.625 1 97.25 92 GLY A C 1
ATOM 718 O O . GLY A 1 92 ? -4.734 -10.383 -17.188 1 97.25 92 GLY A O 1
ATOM 719 N N . ALA A 1 93 ? -5.582 -8.227 -17.047 1 96.62 93 ALA A N 1
ATOM 720 C CA . ALA A 1 93 ? -4.961 -7.957 -15.758 1 96.62 93 ALA A CA 1
ATOM 721 C C . ALA A 1 93 ? -5.703 -8.664 -14.633 1 96.62 93 ALA A C 1
ATOM 723 O O . ALA A 1 93 ? -6.918 -8.859 -14.711 1 96.62 93 ALA A O 1
ATOM 724 N N . GLY A 1 94 ? -4.91 -9.047 -13.602 1 97.12 94 GLY A N 1
ATOM 725 C CA . GLY A 1 94 ? -5.527 -9.5 -12.367 1 97.12 94 GLY A CA 1
ATOM 726 C C . GLY A 1 94 ? -5.609 -11.008 -12.258 1 97.12 94 GLY A C 1
ATOM 727 O O . GLY A 1 94 ? -6.223 -11.539 -11.328 1 97.12 94 GLY A O 1
ATOM 728 N N . ILE A 1 95 ? -5.016 -11.711 -13.258 1 98.25 95 ILE A N 1
ATOM 729 C CA . ILE A 1 95 ? -4.996 -13.164 -13.195 1 98.25 95 ILE A CA 1
ATOM 730 C C . ILE A 1 95 ? -3.807 -13.633 -12.352 1 98.25 95 ILE A C 1
ATOM 732 O O . ILE A 1 95 ? -2.693 -13.133 -12.508 1 98.25 95 ILE A O 1
ATOM 736 N N . LEU A 1 96 ? -4.094 -14.555 -11.398 1 97.94 96 LEU A N 1
ATOM 737 C CA . LEU A 1 96 ? -3.047 -15.125 -10.555 1 97.94 96 LEU A CA 1
ATOM 738 C C . LEU A 1 96 ? -2.639 -16.5 -11.062 1 97.94 96 LEU A C 1
ATOM 740 O O . LEU A 1 96 ? -3.494 -17.344 -11.328 1 97.94 96 LEU A O 1
ATOM 744 N N . ALA A 1 97 ? -1.332 -16.719 -11.164 1 98.69 97 ALA A N 1
ATOM 745 C CA . ALA A 1 97 ? -0.787 -18 -11.586 1 98.69 97 ALA A CA 1
ATOM 746 C C . ALA A 1 97 ? 0.51 -18.328 -10.852 1 98.69 97 ALA A C 1
ATOM 748 O O . ALA A 1 97 ? 1.164 -17.422 -10.312 1 98.69 97 ALA A O 1
ATOM 749 N N . MET A 1 98 ? 0.824 -19.594 -10.766 1 98.31 98 MET A N 1
ATOM 750 C CA . MET A 1 98 ? 2.068 -20.016 -10.125 1 98.31 98 MET A CA 1
ATOM 751 C C . MET A 1 98 ? 3.27 -19.672 -11 1 98.31 98 MET A C 1
ATOM 753 O O . MET A 1 98 ? 3.236 -19.875 -12.219 1 98.31 98 MET A O 1
ATOM 757 N N . ALA A 1 99 ? 4.281 -19.062 -10.328 1 96.69 99 ALA A N 1
ATOM 758 C CA . ALA A 1 99 ? 5.605 -19.078 -10.945 1 96.69 99 ALA A CA 1
ATOM 759 C C . ALA A 1 99 ? 6.258 -20.453 -10.828 1 96.69 99 ALA A C 1
ATOM 761 O O . ALA A 1 99 ? 6.129 -21.125 -9.805 1 96.69 99 ALA A O 1
ATOM 762 N N . ASN A 1 100 ? 6.879 -20.844 -11.945 1 94 100 ASN A N 1
ATOM 763 C CA . ASN A 1 100 ? 7.512 -22.156 -11.906 1 94 100 ASN A CA 1
ATOM 764 C C . ASN A 1 100 ? 8.812 -22.172 -12.711 1 94 100 ASN A C 1
ATOM 766 O O . ASN A 1 100 ? 9.133 -21.203 -13.398 1 94 100 ASN A O 1
ATOM 770 N N . ALA A 1 101 ? 9.633 -23.266 -12.406 1 93.38 101 ALA A N 1
ATOM 771 C CA . ALA A 1 101 ? 10.883 -23.484 -13.133 1 93.38 101 ALA A CA 1
ATOM 772 C C . ALA A 1 101 ? 10.742 -24.641 -14.117 1 93.38 101 ALA A C 1
ATOM 774 O O . ALA A 1 101 ? 11.625 -25.5 -14.211 1 93.38 101 ALA A O 1
ATOM 775 N N . GLY A 1 102 ? 9.672 -24.641 -14.781 1 94.88 102 GLY A N 1
ATOM 776 C CA . GLY A 1 102 ? 9.289 -25.75 -15.633 1 94.88 102 GLY A CA 1
ATOM 777 C C . GLY A 1 102 ? 8.055 -26.484 -15.141 1 94.88 102 GLY A C 1
ATOM 778 O O . GLY A 1 102 ? 7.535 -26.188 -14.062 1 94.88 102 GLY A O 1
ATOM 779 N N . ALA A 1 103 ? 7.672 -27.438 -15.914 1 96.44 103 ALA A N 1
ATOM 780 C CA . ALA A 1 103 ? 6.445 -28.172 -15.617 1 96.44 103 ALA A CA 1
ATOM 781 C C . ALA A 1 103 ? 6.531 -28.859 -14.258 1 96.44 103 ALA A C 1
ATOM 783 O O . ALA A 1 103 ? 7.551 -29.453 -13.922 1 96.44 103 ALA A O 1
ATOM 784 N N . ASN A 1 104 ? 5.512 -28.688 -13.484 1 97.69 104 ASN A N 1
ATOM 785 C CA . ASN A 1 104 ? 5.309 -29.406 -12.234 1 97.69 104 ASN A CA 1
ATOM 786 C C . ASN A 1 104 ? 6.316 -28.984 -11.172 1 97.69 104 ASN A C 1
ATOM 788 O O . ASN A 1 104 ? 6.75 -29.812 -10.359 1 97.69 104 ASN A O 1
ATOM 792 N N . THR A 1 105 ? 6.707 -2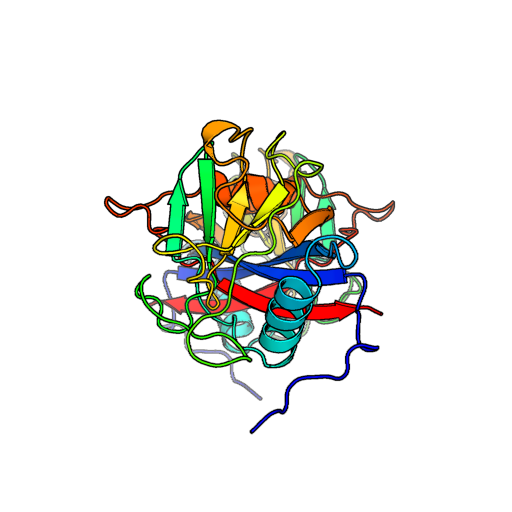7.766 -11.172 1 97.56 105 THR A N 1
ATOM 793 C CA . THR A 1 105 ? 7.672 -27.297 -10.188 1 97.56 105 THR A CA 1
ATOM 794 C C . THR A 1 105 ? 7.094 -26.141 -9.375 1 97.56 105 THR A C 1
ATOM 796 O O . THR A 1 105 ? 7.801 -25.188 -9.047 1 97.56 105 THR A O 1
ATOM 799 N N . ASN A 1 106 ? 5.828 -26.234 -9.141 1 98.06 106 ASN A N 1
ATOM 800 C CA . ASN A 1 106 ? 5.203 -25.188 -8.344 1 98.06 106 ASN A CA 1
ATOM 801 C C . ASN A 1 106 ? 5.691 -25.219 -6.898 1 98.06 106 ASN A C 1
ATOM 803 O O . ASN A 1 106 ? 5.746 -26.281 -6.281 1 98.06 106 ASN A O 1
ATOM 807 N N . GLY A 1 107 ? 6.082 -24.094 -6.406 1 96.88 107 GLY A N 1
ATOM 808 C CA . GLY A 1 107 ? 6.426 -23.922 -5.004 1 96.88 107 GLY A CA 1
ATOM 809 C C . GLY A 1 107 ? 5.523 -22.953 -4.277 1 96.88 107 GLY A C 1
ATOM 810 O O . GLY A 1 107 ? 4.34 -23.219 -4.066 1 96.88 107 GLY A O 1
ATOM 811 N N . SER A 1 108 ? 6.152 -21.75 -3.883 1 96.25 108 SER A N 1
ATOM 812 C CA . SER A 1 108 ? 5.363 -20.734 -3.207 1 96.25 108 SER A CA 1
ATOM 813 C C . SER A 1 108 ? 5.223 -19.484 -4.07 1 96.25 108 SER A C 1
ATOM 815 O O . SER A 1 108 ? 4.383 -18.625 -3.793 1 96.25 108 SER A O 1
ATOM 817 N N . GLN A 1 109 ? 6.078 -19.406 -5.07 1 95.75 109 GLN A N 1
ATOM 818 C CA . GLN A 1 109 ? 6.109 -18.172 -5.855 1 95.75 109 GLN A CA 1
ATOM 819 C C . GLN A 1 109 ? 4.934 -18.109 -6.828 1 95.75 109 GLN A C 1
ATOM 821 O O . GLN A 1 109 ? 4.543 -19.141 -7.402 1 95.75 109 GLN A O 1
ATOM 826 N N . PHE A 1 110 ? 4.363 -16.922 -6.973 1 96.31 110 PHE A N 1
ATOM 827 C CA . PHE A 1 110 ? 3.252 -16.672 -7.883 1 96.31 110 PHE A CA 1
ATOM 828 C C . PHE A 1 110 ? 3.408 -15.32 -8.57 1 96.31 110 PHE A C 1
ATOM 830 O O . PHE A 1 110 ? 4.301 -14.539 -8.227 1 96.31 110 PHE A O 1
ATOM 837 N N . PHE A 1 111 ? 2.598 -15.148 -9.617 1 96.56 111 PHE A N 1
ATOM 838 C CA . PHE A 1 111 ? 2.574 -13.828 -10.242 1 96.56 111 PHE A CA 1
ATOM 839 C C . PHE A 1 111 ? 1.145 -13.406 -10.562 1 96.56 111 PHE A C 1
ATOM 841 O O . PHE A 1 111 ? 0.244 -14.25 -10.625 1 96.56 111 PHE A O 1
ATOM 848 N N . MET A 1 112 ? 0.966 -12.141 -10.633 1 96.62 112 MET A N 1
ATOM 849 C CA . MET A 1 112 ? -0.276 -11.5 -11.062 1 96.62 112 MET A CA 1
ATOM 850 C C . MET A 1 112 ? -0.085 -10.766 -12.383 1 96.62 112 MET A C 1
ATOM 852 O O . MET A 1 112 ? 0.83 -9.953 -12.516 1 96.62 112 MET A O 1
ATOM 856 N N . SER A 1 113 ? -0.997 -11.016 -13.305 1 98.38 113 SER A N 1
ATOM 857 C CA . SER A 1 113 ? -0.842 -10.414 -14.633 1 98.38 113 SER A CA 1
ATOM 858 C C . SER A 1 113 ? -1.23 -8.945 -14.617 1 98.38 113 SER A C 1
ATOM 860 O O . SER A 1 113 ? -2.166 -8.547 -13.914 1 98.38 113 SER A O 1
ATOM 862 N N . LEU A 1 114 ? -0.527 -8.195 -15.445 1 96.88 114 LEU A N 1
ATOM 863 C CA . LEU A 1 114 ? -0.838 -6.777 -15.625 1 96.88 114 LEU A CA 1
ATOM 864 C C . LEU A 1 114 ? -1.505 -6.531 -16.969 1 96.88 114 LEU A C 1
ATOM 866 O O . LEU A 1 114 ? -2.008 -5.438 -17.234 1 96.88 114 LEU A O 1
ATOM 870 N N . ALA A 1 115 ? -1.435 -7.52 -17.797 1 97.62 115 ALA A N 1
ATOM 871 C CA . ALA A 1 115 ? -1.947 -7.477 -19.172 1 97.62 115 ALA A CA 1
ATOM 872 C C . ALA A 1 115 ? -2.281 -8.875 -19.672 1 97.62 115 ALA A C 1
ATOM 874 O O . ALA A 1 115 ? -2.012 -9.867 -19 1 97.62 115 ALA A O 1
ATOM 875 N N . PRO A 1 116 ? -2.977 -8.93 -20.875 1 97.88 116 PRO A N 1
ATOM 876 C CA . PRO A 1 116 ? -3.109 -10.266 -21.469 1 97.88 116 PRO A CA 1
ATOM 877 C C . PRO A 1 116 ? -1.76 -10.93 -21.734 1 97.88 116 PRO A C 1
ATOM 879 O O . PRO A 1 116 ? -0.827 -10.266 -22.203 1 97.88 116 PRO A O 1
ATOM 882 N N . LEU A 1 117 ? -1.681 -12.195 -21.328 1 97.88 117 LEU A N 1
ATOM 883 C CA . LEU A 1 117 ? -0.451 -12.969 -21.469 1 97.88 117 LEU A CA 1
ATOM 884 C C . LEU A 1 117 ? -0.738 -14.336 -22.078 1 97.88 117 LEU A C 1
ATOM 886 O O . LEU A 1 117 ? -0.332 -15.359 -21.516 1 97.88 117 LEU A O 1
ATOM 890 N N . GLN A 1 118 ? -1.247 -14.422 -23.219 1 96.69 118 GLN A N 1
ATOM 891 C CA . GLN A 1 118 ? -1.769 -15.648 -23.812 1 96.69 118 GLN A CA 1
ATOM 892 C C . GLN A 1 118 ? -0.65 -16.656 -24.078 1 96.69 118 GLN A C 1
ATOM 894 O O . GLN A 1 118 ? -0.885 -17.859 -24.094 1 96.69 118 GLN A O 1
ATOM 899 N N . TRP A 1 119 ? 0.531 -16.234 -24.312 1 97 119 TRP A N 1
ATOM 900 C CA . TRP A 1 119 ? 1.657 -17.125 -24.562 1 97 119 TRP A CA 1
ATOM 901 C C . TRP A 1 119 ? 1.956 -17.969 -23.328 1 97 119 TRP A C 1
ATOM 903 O O . TRP A 1 119 ? 2.672 -18.969 -23.406 1 97 119 TRP A O 1
ATOM 913 N N . LEU A 1 120 ? 1.419 -17.562 -22.219 1 97.38 120 LEU A N 1
ATOM 914 C CA . LEU A 1 120 ? 1.627 -18.328 -21 1 97.38 120 LEU A CA 1
ATOM 915 C C . LEU A 1 120 ? 0.497 -19.328 -20.781 1 97.38 120 LEU A C 1
ATOM 917 O O . LEU A 1 120 ? 0.569 -20.156 -19.875 1 97.38 120 LEU A O 1
ATOM 921 N N . ASP A 1 121 ? -0.511 -19.344 -21.594 1 97.56 121 ASP A N 1
ATOM 922 C CA . ASP A 1 121 ? -1.631 -20.266 -21.453 1 97.56 121 ASP A CA 1
ATOM 923 C C . ASP A 1 121 ? -1.157 -21.719 -21.5 1 97.56 121 ASP A C 1
ATOM 925 O O . ASP A 1 121 ? -0.395 -22.094 -22.391 1 97.56 121 ASP A O 1
ATOM 929 N N . GLY A 1 122 ? -1.619 -22.484 -20.484 1 97.12 122 GLY A N 1
ATOM 930 C CA . GLY A 1 122 ? -1.288 -23.891 -20.484 1 97.12 122 GLY A CA 1
ATOM 931 C C . GLY A 1 122 ? 0.108 -24.172 -19.953 1 97.12 122 GLY A C 1
ATOM 932 O O . GLY A 1 122 ? 0.547 -25.328 -19.938 1 97.12 122 GLY A O 1
ATOM 933 N N . LYS A 1 123 ? 0.775 -23.203 -19.516 1 97.69 123 LYS A N 1
ATOM 934 C CA . LYS A 1 123 ? 2.145 -23.391 -19.031 1 97.69 123 LYS A CA 1
ATOM 935 C C . LYS A 1 123 ? 2.25 -23.141 -17.531 1 97.69 123 LYS A C 1
ATOM 937 O O . LYS A 1 123 ? 3.184 -23.609 -16.891 1 97.69 123 LYS A O 1
ATOM 942 N N . HIS A 1 124 ? 1.358 -22.375 -17.016 1 98.56 124 HIS A N 1
ATOM 943 C CA . HIS A 1 124 ? 1.313 -22.047 -15.594 1 98.56 124 HIS A CA 1
ATOM 944 C C . HIS A 1 124 ? -0.063 -22.328 -15.008 1 98.56 124 HIS A C 1
ATOM 946 O O . HIS A 1 124 ? -1.084 -22.078 -15.648 1 98.56 124 HIS A O 1
ATOM 952 N N . THR A 1 125 ? -0.064 -22.828 -13.836 1 98.69 125 THR A N 1
ATOM 953 C CA . THR A 1 125 ? -1.333 -23.062 -13.156 1 98.69 125 THR A CA 1
ATOM 954 C C . THR A 1 125 ? -2 -21.734 -12.781 1 98.69 125 THR A C 1
ATOM 956 O O . THR A 1 125 ? -1.487 -20.984 -11.953 1 98.69 125 THR A O 1
ATOM 959 N N . ILE A 1 126 ? -3.119 -21.453 -13.398 1 98.75 126 ILE A N 1
ATOM 960 C CA . ILE A 1 126 ? -3.971 -20.344 -12.992 1 98.75 126 ILE A CA 1
ATOM 961 C C . ILE A 1 126 ? -4.844 -20.766 -11.812 1 98.75 126 ILE A C 1
ATOM 963 O O . ILE A 1 126 ? -5.531 -21.797 -11.883 1 98.75 126 ILE A O 1
ATOM 967 N N . PHE A 1 127 ? -4.832 -19.906 -10.734 1 98.56 127 PHE A N 1
ATOM 968 C CA . PHE A 1 127 ? -5.527 -20.422 -9.555 1 98.56 127 PHE A CA 1
ATOM 969 C C . PHE A 1 127 ? -6.414 -19.359 -8.938 1 98.56 127 PHE A C 1
ATOM 971 O O . PHE A 1 127 ? -7.051 -19.578 -7.91 1 98.56 127 PHE A O 1
ATOM 978 N N . GLY A 1 128 ? -6.441 -18.172 -9.492 1 97.88 128 GLY A N 1
ATOM 979 C CA . GLY A 1 128 ? -7.301 -17.109 -8.961 1 97.88 128 GLY A CA 1
ATOM 980 C C . GLY A 1 128 ? -7.25 -15.836 -9.773 1 97.88 128 GLY A C 1
ATOM 981 O O . GLY A 1 128 ? -6.629 -15.797 -10.836 1 97.88 128 GLY A O 1
ATOM 982 N N . ARG A 1 129 ? -8.047 -14.883 -9.273 1 97.44 129 ARG A N 1
ATOM 983 C CA . ARG A 1 129 ? -8.047 -13.539 -9.852 1 97.44 129 ARG A CA 1
ATOM 984 C C . ARG A 1 129 ? -8.32 -12.484 -8.789 1 97.44 129 ARG A C 1
ATOM 986 O O . ARG A 1 129 ? -8.914 -12.781 -7.746 1 97.44 129 ARG A O 1
ATOM 993 N N . ILE A 1 130 ? -7.902 -11.312 -9.109 1 93.31 130 ILE A N 1
ATOM 994 C CA . ILE A 1 130 ? -8.234 -10.172 -8.258 1 93.31 130 ILE A CA 1
ATOM 995 C C . ILE A 1 130 ? -9.711 -9.812 -8.43 1 93.31 130 ILE A C 1
ATOM 997 O O . ILE A 1 130 ? -10.188 -9.633 -9.555 1 93.31 130 ILE A O 1
ATOM 1001 N N . SER A 1 131 ? -10.383 -9.797 -7.348 1 91.5 131 SER A N 1
ATOM 1002 C CA . SER A 1 131 ? -11.789 -9.406 -7.379 1 91.5 131 SER A CA 1
ATOM 1003 C C . SER A 1 131 ? -11.977 -7.961 -6.941 1 91.5 131 SER A C 1
ATOM 1005 O O . SER A 1 131 ? -12.953 -7.316 -7.312 1 91.5 131 SER A O 1
ATOM 1007 N N . GLN A 1 132 ? -11.133 -7.492 -6.07 1 81.25 132 GLN A N 1
ATOM 1008 C CA . GLN A 1 132 ? -11.109 -6.109 -5.602 1 81.25 132 GLN A CA 1
ATOM 1009 C C . GLN A 1 132 ? -9.672 -5.586 -5.52 1 81.25 132 GLN A C 1
ATOM 1011 O O . GLN A 1 132 ? -8.766 -6.316 -5.121 1 81.25 132 GLN A O 1
ATOM 1016 N N . GLY A 1 133 ? -9.539 -4.332 -5.934 1 79.88 133 GLY A N 1
ATOM 1017 C CA . GLY A 1 133 ? -8.234 -3.699 -5.773 1 79.88 133 GLY A CA 1
ATOM 1018 C C . GLY A 1 133 ? -7.363 -3.807 -7.008 1 79.88 133 GLY A C 1
ATOM 1019 O O . GLY A 1 133 ? -6.141 -3.889 -6.902 1 79.88 133 GLY A O 1
ATOM 1020 N N . ILE A 1 134 ? -8.055 -3.951 -8.133 1 85.19 134 ILE A N 1
ATOM 1021 C CA . ILE A 1 134 ? -7.289 -4.031 -9.375 1 85.19 134 ILE A CA 1
AT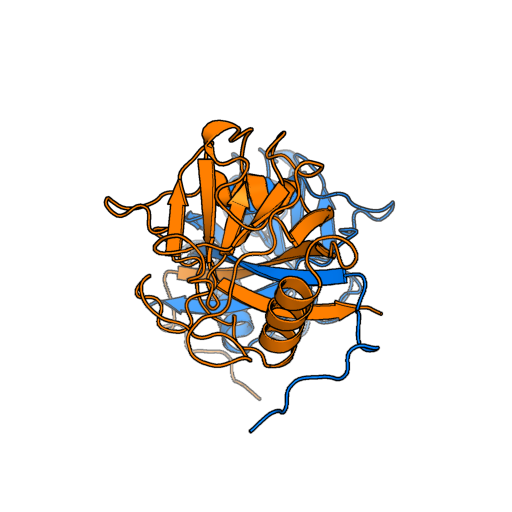OM 1022 C C . ILE A 1 134 ? -6.445 -2.771 -9.547 1 85.19 134 ILE A C 1
ATOM 1024 O O . ILE A 1 134 ? -5.355 -2.818 -10.125 1 85.19 134 ILE A O 1
ATOM 1028 N N . GLY A 1 135 ? -6.906 -1.697 -9.07 1 79.31 135 GLY A N 1
ATOM 1029 C CA . GLY A 1 135 ? -6.152 -0.456 -9.125 1 79.31 135 GLY A CA 1
ATOM 1030 C C . GLY A 1 135 ? -4.836 -0.526 -8.367 1 79.31 135 GLY A C 1
ATOM 1031 O O . GLY A 1 135 ? -3.846 0.08 -8.781 1 79.31 135 GLY A O 1
ATOM 1032 N N . VAL A 1 136 ? -4.84 -1.212 -7.254 1 78.38 136 VAL A N 1
ATOM 1033 C CA . VAL A 1 136 ? -3.621 -1.411 -6.477 1 78.38 136 VAL A CA 1
ATOM 1034 C C . VAL A 1 136 ? -2.586 -2.152 -7.32 1 78.38 136 VAL A C 1
ATOM 1036 O O . VAL A 1 136 ? -1.417 -1.763 -7.363 1 78.38 136 VAL A O 1
ATOM 1039 N N . LEU A 1 137 ? -3.057 -3.143 -7.996 1 86.75 137 LEU A N 1
ATOM 1040 C CA . LEU A 1 137 ? -2.168 -3.898 -8.875 1 86.75 137 LEU A CA 1
ATOM 1041 C C . LEU A 1 137 ? -1.602 -3.008 -9.977 1 86.75 137 LEU A C 1
ATOM 1043 O O . LEU A 1 137 ? -0.405 -3.062 -10.266 1 86.75 137 LEU A O 1
ATOM 1047 N N . HIS A 1 138 ? -2.406 -2.301 -10.578 1 83.75 138 HIS A N 1
ATOM 1048 C CA . HIS A 1 138 ? -1.95 -1.401 -11.633 1 83.75 138 HIS A CA 1
ATOM 1049 C C . HIS A 1 138 ? -0.882 -0.444 -11.117 1 83.75 138 HIS A C 1
ATOM 1051 O O . HIS A 1 138 ? 0.107 -0.181 -11.805 1 83.75 138 HIS A O 1
ATOM 1057 N N . ARG A 1 139 ? -1.044 0.005 -9.992 1 76.44 139 ARG A N 1
ATOM 1058 C CA . ARG A 1 139 ? -0.075 0.916 -9.391 1 76.44 139 ARG A CA 1
ATOM 1059 C C . ARG A 1 139 ? 1.25 0.209 -9.125 1 76.44 139 ARG A C 1
ATOM 1061 O O . ARG A 1 139 ? 2.32 0.784 -9.336 1 76.44 139 ARG A O 1
ATOM 1068 N N . MET A 1 140 ? 1.155 -0.924 -8.641 1 83.81 140 MET A N 1
ATOM 1069 C CA . MET A 1 140 ? 2.373 -1.706 -8.445 1 83.81 140 MET A CA 1
ATOM 1070 C C . MET A 1 140 ? 3.146 -1.843 -9.75 1 83.81 140 MET A C 1
ATOM 1072 O O . MET A 1 140 ? 4.375 -1.747 -9.758 1 83.81 140 MET A O 1
ATOM 1076 N N . GLY A 1 141 ? 2.389 -1.992 -10.773 1 87.75 141 GLY A N 1
ATOM 1077 C CA . GLY A 1 141 ? 3.002 -2.172 -12.086 1 87.75 141 GLY A CA 1
ATOM 1078 C C . GLY A 1 141 ? 3.725 -0.933 -12.578 1 87.75 141 GLY A C 1
ATOM 1079 O O . GLY A 1 141 ? 4.527 -1.006 -13.508 1 87.75 141 GLY A O 1
ATOM 1080 N N . MET A 1 142 ? 3.496 0.156 -12 1 80.5 142 MET A N 1
ATOM 1081 C CA . MET A 1 142 ? 4.02 1.429 -12.492 1 80.5 142 MET A CA 1
ATOM 1082 C C . MET A 1 142 ? 5.203 1.893 -11.648 1 80.5 142 MET A C 1
ATOM 1084 O O . MET A 1 142 ? 5.77 2.957 -11.906 1 80.5 142 MET A O 1
ATOM 1088 N N . VAL A 1 143 ? 5.59 1.159 -10.688 1 78.19 143 VAL A N 1
ATOM 1089 C CA . VAL A 1 143 ? 6.68 1.607 -9.828 1 78.19 143 VAL A CA 1
ATOM 1090 C C . VAL A 1 143 ? 8.008 1.488 -10.57 1 78.19 143 VAL A C 1
ATOM 1092 O O . VAL A 1 143 ? 8.133 0.713 -11.523 1 78.19 143 VAL A O 1
ATOM 1095 N N . GLU A 1 144 ? 9.023 2.314 -10.102 1 81.12 144 GLU A N 1
ATOM 1096 C CA . GLU A 1 144 ? 10.367 2.211 -10.664 1 81.12 144 GLU A CA 1
ATOM 1097 C C . GLU A 1 144 ? 11.062 0.935 -10.203 1 81.12 144 GLU A C 1
ATOM 1099 O O . GLU A 1 144 ? 10.922 0.536 -9.039 1 81.12 144 GLU A O 1
ATOM 1104 N N . THR A 1 145 ? 11.719 0.298 -11.18 1 88.44 145 THR A N 1
ATOM 1105 C CA . THR A 1 145 ? 12.453 -0.926 -10.883 1 88.44 145 THR A CA 1
ATOM 1106 C C . THR A 1 145 ? 13.914 -0.807 -11.328 1 88.44 145 THR A C 1
ATOM 1108 O O . THR A 1 145 ? 14.258 0.088 -12.102 1 88.44 145 THR A O 1
ATOM 1111 N N . ASN A 1 146 ? 14.719 -1.646 -10.789 1 91.19 146 ASN A N 1
ATOM 1112 C CA . ASN A 1 146 ? 16.109 -1.691 -11.211 1 91.19 146 ASN A CA 1
ATOM 1113 C C . ASN A 1 146 ? 16.297 -2.596 -12.43 1 91.19 146 ASN A C 1
ATOM 1115 O O . ASN A 1 146 ? 15.328 -2.982 -13.07 1 91.19 146 ASN A O 1
ATOM 1119 N N . THR A 1 147 ? 17.594 -2.959 -12.742 1 92 147 THR A N 1
ATOM 1120 C CA . THR A 1 147 ? 17.906 -3.707 -13.953 1 92 147 THR A CA 1
ATOM 1121 C C . THR A 1 147 ? 17.438 -5.148 -13.836 1 92 147 THR A C 1
ATOM 1123 O O . THR A 1 147 ? 17.297 -5.848 -14.844 1 92 147 THR A O 1
ATOM 1126 N N . GLN A 1 148 ? 17.219 -5.594 -12.68 1 90.81 148 GLN A N 1
ATOM 1127 C CA . GLN A 1 148 ? 16.734 -6.953 -12.469 1 90.81 148 GLN A CA 1
ATOM 1128 C C . GLN A 1 148 ? 15.227 -6.965 -12.25 1 90.81 148 GLN A C 1
ATOM 1130 O O . GLN A 1 148 ? 14.672 -7.945 -11.758 1 90.81 148 GLN A O 1
ATOM 1135 N N . ASP A 1 149 ? 14.578 -5.848 -12.516 1 92 149 ASP A N 1
ATOM 1136 C CA . ASP A 1 149 ? 13.133 -5.672 -12.438 1 92 149 ASP A CA 1
ATOM 1137 C C . ASP A 1 149 ? 12.656 -5.676 -10.984 1 92 149 ASP A C 1
ATOM 1139 O O . ASP A 1 149 ? 11.484 -5.961 -10.711 1 92 149 ASP A O 1
ATOM 1143 N N . ARG A 1 150 ? 13.531 -5.461 -10.102 1 89.31 150 ARG A N 1
ATOM 1144 C CA . ARG A 1 150 ? 13.164 -5.316 -8.703 1 89.31 150 ARG A CA 1
ATOM 1145 C C . ARG A 1 150 ? 12.75 -3.881 -8.391 1 89.31 150 ARG A C 1
ATOM 1147 O O . ARG A 1 150 ? 13.43 -2.932 -8.789 1 89.31 150 ARG A O 1
ATOM 1154 N N . PRO A 1 151 ? 11.617 -3.791 -7.633 1 84.81 151 PRO A N 1
ATOM 1155 C CA . PRO A 1 151 ? 11.227 -2.428 -7.266 1 84.81 151 PRO A CA 1
ATOM 1156 C C . PRO A 1 151 ? 12.312 -1.701 -6.473 1 84.81 151 PRO A C 1
ATOM 1158 O O . PRO A 1 151 ? 12.977 -2.307 -5.625 1 84.81 151 PRO A O 1
ATOM 1161 N N . LEU A 1 152 ? 12.5 -0.394 -6.801 1 79.94 152 LEU A N 1
ATOM 1162 C CA . LEU A 1 152 ? 13.477 0.407 -6.078 1 79.94 152 LEU A CA 1
ATOM 1163 C C . LEU A 1 152 ? 13.078 0.56 -4.613 1 79.94 152 LEU A C 1
ATOM 1165 O O . LEU A 1 152 ? 13.945 0.608 -3.734 1 79.94 152 LEU A O 1
ATOM 1169 N N . GLU A 1 153 ? 11.797 0.724 -4.477 1 71.12 153 GLU A N 1
ATOM 1170 C CA . GLU A 1 153 ? 11.234 0.698 -3.129 1 71.12 153 GLU A CA 1
ATOM 1171 C C . GLU A 1 153 ? 10.453 -0.591 -2.881 1 71.12 153 GLU A C 1
ATOM 1173 O O . GLU A 1 153 ? 9.609 -0.978 -3.691 1 71.12 153 GLU A O 1
ATOM 1178 N N . ASP A 1 154 ? 10.734 -1.096 -1.731 1 74.88 154 ASP A N 1
ATOM 1179 C CA . ASP A 1 154 ? 10.133 -2.398 -1.459 1 74.88 154 ASP A CA 1
ATOM 1180 C C . ASP A 1 154 ? 8.609 -2.293 -1.362 1 74.88 154 ASP A C 1
ATOM 1182 O O . ASP A 1 154 ? 8.086 -1.35 -0.769 1 74.88 154 ASP A O 1
ATOM 1186 N N . ILE A 1 155 ? 8.023 -3.174 -2.1 1 77.12 155 ILE A N 1
ATOM 1187 C CA . ILE A 1 155 ? 6.594 -3.432 -1.926 1 77.12 155 ILE A CA 1
ATOM 1188 C C . ILE A 1 155 ? 6.395 -4.773 -1.223 1 77.12 155 ILE A C 1
ATOM 1190 O O . ILE A 1 155 ? 6.797 -5.816 -1.739 1 77.12 155 ILE A O 1
ATOM 1194 N N . LYS A 1 156 ? 5.844 -4.68 -0.027 1 76.38 156 LYS A N 1
ATOM 1195 C CA . LYS A 1 156 ? 5.723 -5.898 0.763 1 76.38 156 LYS A CA 1
ATOM 1196 C C . LYS A 1 156 ? 4.262 -6.328 0.889 1 76.38 156 LYS A C 1
ATOM 1198 O O . LYS A 1 156 ? 3.363 -5.484 0.916 1 76.38 156 LYS A O 1
ATOM 1203 N N . ILE A 1 157 ? 4.219 -7.668 0.802 1 71.88 157 ILE A N 1
ATOM 1204 C CA . ILE A 1 157 ? 2.941 -8.234 1.226 1 71.88 157 ILE A CA 1
ATOM 1205 C C . ILE A 1 157 ? 2.873 -8.266 2.75 1 71.88 157 ILE A C 1
ATOM 1207 O O . ILE A 1 157 ? 3.756 -8.828 3.406 1 71.88 157 ILE A O 1
ATOM 1211 N N . ILE A 1 158 ? 1.924 -7.59 3.363 1 65.69 158 ILE A N 1
ATOM 1212 C CA . ILE A 1 158 ? 1.87 -7.48 4.816 1 65.69 158 ILE A CA 1
ATOM 1213 C C . ILE A 1 158 ? 0.99 -8.594 5.387 1 65.69 158 ILE A C 1
ATOM 1215 O O . ILE A 1 158 ? 1.328 -9.203 6.402 1 65.69 158 ILE A O 1
ATOM 1219 N N . THR A 1 159 ? -0.096 -8.57 4.934 1 65.62 159 THR A N 1
ATOM 1220 C CA . THR A 1 159 ? -0.991 -9.578 5.492 1 65.62 159 THR A CA 1
ATOM 1221 C C . THR A 1 159 ? -1.9 -10.156 4.414 1 65.62 159 THR A C 1
ATOM 1223 O O . THR A 1 159 ? -2.223 -9.469 3.438 1 65.62 159 THR A O 1
ATOM 1226 N N . ALA A 1 160 ? -1.902 -11.516 4.52 1 67.81 160 ALA A N 1
ATOM 1227 C CA . ALA A 1 160 ? -2.945 -12.195 3.762 1 67.81 160 ALA A CA 1
ATOM 1228 C C . ALA A 1 160 ? -3.996 -12.797 4.691 1 67.81 160 ALA A C 1
ATOM 1230 O O . ALA A 1 160 ? -3.66 -13.555 5.605 1 67.81 160 ALA A O 1
ATOM 1231 N N . THR A 1 161 ? -5.184 -12.125 4.652 1 68.69 161 THR A N 1
ATOM 1232 C CA . THR A 1 161 ? -6.27 -12.594 5.508 1 68.69 161 THR A CA 1
ATOM 1233 C C . THR A 1 161 ? -7.289 -13.391 4.695 1 68.69 161 THR A C 1
ATOM 1235 O O . THR A 1 161 ? -7.535 -13.078 3.527 1 68.69 161 THR A O 1
ATOM 1238 N N . ILE A 1 162 ? -7.684 -14.492 5.355 1 70.88 162 ILE A N 1
ATOM 1239 C CA . ILE A 1 162 ? -8.633 -15.398 4.711 1 70.88 162 ILE A CA 1
ATOM 1240 C C . ILE A 1 162 ? -10.055 -15.055 5.16 1 70.88 162 ILE A C 1
ATOM 1242 O O . ILE A 1 162 ? -10.312 -14.891 6.352 1 70.88 162 ILE A O 1
ATOM 1246 N N . SER A 1 163 ? -10.797 -14.469 4.266 1 59.78 163 SER A N 1
ATOM 1247 C CA . SER A 1 163 ? -12.203 -14.258 4.598 1 59.78 163 SER A CA 1
ATOM 1248 C C . SER A 1 163 ? -13.07 -15.414 4.117 1 59.78 163 SER A C 1
ATOM 1250 O O . SER A 1 163 ? -12.875 -15.922 3.008 1 59.78 163 SER A O 1
ATOM 1252 N N . SER A 1 164 ? -13.773 -16.016 5.066 1 53.69 164 SER A N 1
ATOM 1253 C CA . SER A 1 164 ? -14.688 -17.109 4.762 1 53.69 164 SER A CA 1
ATOM 1254 C C . SER A 1 164 ? -15.945 -16.609 4.062 1 53.69 164 SER A C 1
ATOM 1256 O O . SER A 1 164 ? -16.391 -15.484 4.305 1 53.69 164 SER A O 1
ATOM 1258 N N . MET B 1 1 ? 4.582 -27.469 12.914 1 40.94 1 MET B N 1
ATOM 1259 C CA . MET B 1 1 ? 4.648 -28.219 11.656 1 40.94 1 MET B CA 1
ATOM 1260 C C . MET B 1 1 ? 3.359 -28.062 10.859 1 40.94 1 MET B C 1
ATOM 1262 O O . MET B 1 1 ? 2.402 -28.812 11.07 1 40.94 1 MET B O 1
ATOM 1266 N N . SER B 1 2 ? 2.822 -26.828 10.625 1 58.94 2 SER B N 1
ATOM 1267 C CA . SER B 1 2 ? 1.391 -26.719 10.367 1 58.94 2 SER B CA 1
ATOM 1268 C C . SER B 1 2 ? 0.963 -27.625 9.219 1 58.94 2 SER B C 1
ATOM 1270 O O . SER B 1 2 ? 1.659 -27.719 8.203 1 58.94 2 SER B O 1
ATOM 1272 N N . GLY B 1 3 ? 0.303 -28.719 9.57 1 79.56 3 GLY B N 1
ATOM 1273 C CA . GLY B 1 3 ? -0.211 -29.75 8.672 1 79.56 3 GLY B CA 1
ATOM 1274 C C . GLY B 1 3 ? -0.963 -29.172 7.484 1 79.56 3 GLY B C 1
ATOM 1275 O O . GLY B 1 3 ? -1.172 -27.969 7.398 1 79.56 3 GLY B O 1
ATOM 1276 N N . ILE B 1 4 ? -1.027 -30.047 6.445 1 89.75 4 ILE B N 1
ATOM 1277 C CA . ILE B 1 4 ? -1.848 -29.734 5.281 1 89.75 4 ILE B CA 1
ATOM 1278 C C . ILE B 1 4 ? -3.316 -29.656 5.688 1 89.75 4 ILE B C 1
ATOM 1280 O O . ILE B 1 4 ? -3.834 -30.578 6.332 1 89.75 4 ILE B O 1
ATOM 1284 N N . PRO B 1 5 ? -3.908 -28.5 5.422 1 91.31 5 PRO B N 1
ATOM 1285 C CA . PRO B 1 5 ? -5.324 -28.391 5.781 1 91.31 5 PRO B CA 1
ATOM 1286 C C . PRO B 1 5 ? -6.195 -29.422 5.082 1 91.31 5 PRO B C 1
ATOM 1288 O O . PRO B 1 5 ? -5.816 -29.953 4.027 1 91.31 5 PRO B O 1
ATOM 1291 N N . PRO B 1 6 ? -7.371 -29.75 5.762 1 91.44 6 PRO B N 1
ATOM 1292 C CA . PRO B 1 6 ? -8.289 -30.688 5.109 1 91.44 6 PRO B CA 1
ATOM 1293 C C . PRO B 1 6 ? -8.867 -30.141 3.809 1 91.44 6 PRO B C 1
ATOM 1295 O O . PRO B 1 6 ? -8.906 -28.922 3.609 1 91.44 6 PRO B O 1
ATOM 1298 N N . ASP B 1 7 ? -9.359 -31.031 2.965 1 90.81 7 ASP B N 1
ATOM 1299 C CA . ASP B 1 7 ? -9.898 -30.672 1.656 1 90.81 7 ASP B CA 1
ATOM 1300 C C . ASP B 1 7 ? -11.141 -29.781 1.796 1 90.81 7 ASP B C 1
ATOM 1302 O O . ASP B 1 7 ? -11.508 -29.078 0.862 1 90.81 7 ASP B O 1
ATOM 1306 N N . THR B 1 8 ? -11.781 -29.766 2.91 1 90.38 8 THR B N 1
ATOM 1307 C CA . THR B 1 8 ? -13 -28.984 3.125 1 90.38 8 THR B CA 1
ATOM 1308 C C . THR B 1 8 ? -12.68 -27.531 3.391 1 90.38 8 THR B C 1
ATOM 1310 O O . THR B 1 8 ? -13.555 -26.656 3.283 1 90.38 8 THR B O 1
ATOM 1313 N N . TRP B 1 9 ? -11.469 -27.297 3.764 1 91.81 9 TRP B N 1
ATOM 1314 C CA . TRP B 1 9 ? -11.047 -25.922 3.996 1 91.81 9 TRP B CA 1
ATOM 1315 C C . TRP B 1 9 ? -10.758 -25.203 2.678 1 91.81 9 TRP B C 1
ATOM 1317 O O . TRP B 1 9 ? -9.664 -25.344 2.121 1 91.81 9 TRP B O 1
ATOM 1327 N N . GLN B 1 10 ? -11.789 -24.531 2.191 1 93.75 10 GLN B N 1
ATOM 1328 C CA . GLN B 1 10 ? -11.672 -23.844 0.908 1 93.75 10 GLN B CA 1
ATOM 1329 C C . GLN B 1 10 ? -12.156 -22.391 1.009 1 93.75 10 GLN B C 1
ATOM 1331 O O . GLN B 1 10 ? -13.195 -22.047 0.446 1 93.75 10 GLN B O 1
ATOM 1336 N N . PRO B 1 11 ? -11.352 -21.531 1.729 1 91.44 11 PRO B N 1
ATOM 1337 C CA . PRO B 1 11 ? -11.75 -20.109 1.729 1 91.44 11 PRO B CA 1
ATOM 1338 C C . PRO B 1 11 ? -11.93 -19.547 0.321 1 91.44 11 PRO B C 1
ATOM 1340 O O . PRO B 1 11 ? -11.102 -19.797 -0.557 1 91.44 11 PRO B O 1
ATOM 1343 N N . LYS B 1 12 ? -13.039 -18.828 0.108 1 91.5 12 LYS B N 1
ATOM 1344 C CA . LYS B 1 12 ? -13.367 -18.312 -1.215 1 91.5 12 LYS B CA 1
ATOM 1345 C C . LYS B 1 12 ? -12.383 -17.219 -1.636 1 91.5 12 LYS B C 1
ATOM 1347 O O . LYS B 1 12 ? -12.055 -17.094 -2.816 1 91.5 12 LYS B O 1
ATOM 1352 N N . THR B 1 13 ? -11.922 -16.422 -0.567 1 91.5 13 THR B N 1
ATOM 1353 C CA . THR B 1 13 ? -11.086 -15.266 -0.884 1 91.5 13 THR B CA 1
ATOM 1354 C C . THR B 1 13 ? -9.898 -15.172 0.076 1 91.5 13 THR B C 1
ATOM 1356 O O . THR B 1 13 ? -9.953 -15.703 1.188 1 91.5 13 THR B O 1
ATOM 1359 N N . VAL B 1 14 ? -8.828 -14.609 -0.486 1 88.94 14 VAL B N 1
ATOM 1360 C CA . VAL B 1 14 ? -7.66 -14.227 0.296 1 88.94 14 VAL B CA 1
ATOM 1361 C C . VAL B 1 14 ? -7.379 -12.734 0.107 1 88.94 14 VAL B C 1
ATOM 1363 O O . VAL B 1 14 ? -7.34 -12.242 -1.023 1 88.94 14 VAL B O 1
ATOM 1366 N N . ALA B 1 15 ? -7.289 -11.984 1.222 1 84.38 15 ALA B N 1
ATOM 1367 C CA . ALA B 1 15 ? -6.898 -10.578 1.17 1 84.38 15 ALA B CA 1
ATOM 1368 C C . ALA B 1 15 ? -5.379 -10.438 1.187 1 84.38 15 ALA B C 1
ATOM 1370 O O . ALA B 1 15 ? -4.707 -10.984 2.064 1 84.38 15 ALA B O 1
ATOM 1371 N N . VAL B 1 16 ? -4.895 -9.758 0.105 1 81.06 16 VAL B N 1
ATOM 1372 C CA . VAL B 1 16 ? -3.469 -9.469 0.011 1 81.06 16 VAL B CA 1
ATOM 1373 C C . VAL B 1 16 ? -3.23 -7.973 0.22 1 81.06 16 VAL B C 1
ATOM 1375 O O . VAL B 1 16 ? -3.609 -7.152 -0.621 1 81.06 16 VAL B O 1
ATOM 1378 N N . GLU B 1 17 ? -2.641 -7.652 1.395 1 78.75 17 GLU B N 1
ATOM 1379 C CA . GLU B 1 17 ? -2.295 -6.266 1.679 1 78.75 17 GLU B CA 1
ATOM 1380 C C . GLU B 1 17 ? -0.839 -5.973 1.323 1 78.75 17 GLU B C 1
ATOM 1382 O O . GLU B 1 17 ? 0.05 -6.777 1.62 1 78.75 17 GLU B O 1
ATOM 1387 N N . THR B 1 18 ? -0.713 -4.906 0.539 1 78.19 18 THR B N 1
ATOM 1388 C CA . THR B 1 18 ? 0.639 -4.508 0.162 1 78.19 18 THR B CA 1
ATOM 1389 C C . THR B 1 18 ? 0.994 -3.152 0.767 1 78.19 18 THR B C 1
ATOM 1391 O O . THR B 1 18 ? 0.106 -2.361 1.094 1 78.19 18 THR B O 1
ATOM 1394 N N . THR B 1 19 ? 2.295 -3.041 1.076 1 76.06 19 THR B N 1
ATOM 1395 C CA . THR B 1 19 ? 2.779 -1.756 1.565 1 76.06 19 THR B CA 1
ATOM 1396 C C . THR B 1 19 ? 3.473 -0.979 0.451 1 76.06 19 THR B C 1
ATOM 1398 O O . THR B 1 19 ? 4.145 -1.568 -0.398 1 76.06 19 THR B O 1
ATOM 1401 N N . MET B 1 20 ? 3.049 0.244 0.359 1 73.38 20 MET B N 1
ATOM 1402 C CA . MET B 1 20 ? 3.777 1.203 -0.467 1 73.38 20 MET B CA 1
ATOM 1403 C C . MET B 1 20 ? 4.176 2.43 0.348 1 73.38 20 MET B C 1
ATOM 1405 O O . MET B 1 20 ? 3.5 2.783 1.315 1 73.38 20 MET B O 1
ATOM 1409 N N . GLY B 1 21 ? 5.359 3 -0.031 1 71.94 21 GLY B N 1
ATOM 1410 C CA . GLY B 1 21 ? 5.859 4.062 0.83 1 71.94 21 GLY B CA 1
ATOM 1411 C C . GLY B 1 21 ? 6.059 5.379 0.101 1 71.94 21 GLY B C 1
ATOM 1412 O O . GLY B 1 21 ? 6.145 5.406 -1.128 1 71.94 21 GLY B O 1
ATOM 1413 N N . THR B 1 22 ? 5.902 6.488 0.908 1 79.88 22 THR B N 1
ATOM 1414 C CA . THR B 1 22 ? 6.34 7.824 0.517 1 79.88 22 THR B CA 1
ATOM 1415 C C . THR B 1 22 ? 7.398 8.352 1.479 1 79.88 22 THR B C 1
ATOM 1417 O O . THR B 1 22 ? 7.434 7.961 2.646 1 79.88 22 THR B O 1
ATOM 1420 N N . ILE B 1 23 ? 8.297 9.18 0.897 1 82.31 23 ILE B N 1
ATOM 1421 C CA . ILE B 1 23 ? 9.258 9.906 1.724 1 82.31 23 ILE B CA 1
ATOM 1422 C C . ILE B 1 23 ? 8.891 11.391 1.76 1 82.31 23 ILE B C 1
ATOM 1424 O O . ILE B 1 23 ? 8.672 12.008 0.714 1 82.31 23 ILE B O 1
ATOM 1428 N N . VAL B 1 24 ? 8.805 11.836 2.965 1 92.12 24 VAL B N 1
ATOM 1429 C CA . VAL B 1 24 ? 8.453 13.234 3.201 1 92.12 24 VAL B CA 1
ATOM 1430 C C . VAL B 1 24 ? 9.688 14 3.676 1 92.12 24 VAL B C 1
ATOM 1432 O O . VAL B 1 24 ? 10.375 13.57 4.602 1 92.12 24 VAL B O 1
ATOM 1435 N N . VAL B 1 25 ? 9.945 15.148 2.986 1 94.94 25 VAL B N 1
ATOM 1436 C CA . VAL B 1 25 ? 10.938 16.094 3.475 1 94.94 25 VAL B CA 1
ATOM 1437 C C . VAL B 1 25 ? 10.266 17.156 4.336 1 94.94 25 VAL B C 1
ATOM 1439 O O . VAL B 1 25 ? 9.211 17.688 3.971 1 94.94 25 VAL B O 1
ATOM 1442 N N . LEU B 1 26 ? 10.945 17.406 5.457 1 96.75 26 LEU B N 1
ATOM 1443 C CA . LEU B 1 26 ? 10.359 18.328 6.406 1 96.75 26 LEU B CA 1
ATOM 1444 C C . LEU B 1 26 ? 10.977 19.719 6.266 1 96.75 26 LEU B C 1
ATOM 1446 O O . LEU B 1 26 ? 12.188 19.844 6.074 1 96.75 26 LEU B O 1
ATOM 1450 N N . TYR B 1 27 ? 10.094 20.734 6.383 1 98 27 TYR B N 1
ATOM 1451 C CA . TYR B 1 27 ? 10.539 22.125 6.27 1 98 27 TYR B CA 1
ATOM 1452 C C . TYR B 1 27 ? 10.859 22.703 7.641 1 98 27 TYR B C 1
ATOM 1454 O O . TYR B 1 27 ? 10.18 23.625 8.109 1 98 27 TYR B O 1
ATOM 1462 N N . TRP B 1 28 ? 11.992 22.359 8.164 1 97.38 28 TRP B N 1
ATOM 1463 C CA . TRP B 1 28 ? 12.367 22.719 9.523 1 97.38 28 TRP B CA 1
ATOM 1464 C C . TRP B 1 28 ? 12.555 24.219 9.672 1 97.38 28 TRP B C 1
ATOM 1466 O O . TRP B 1 28 ? 12.266 24.797 10.727 1 97.38 28 TRP B O 1
ATOM 1476 N N . GLN B 1 29 ? 13 24.844 8.68 1 97.5 29 GLN B N 1
ATOM 1477 C CA . GLN B 1 29 ? 13.211 26.297 8.742 1 97.5 29 GLN B CA 1
ATOM 1478 C C . GLN B 1 29 ? 11.883 27.031 8.836 1 97.5 29 GLN B C 1
ATOM 1480 O O . GLN B 1 29 ? 11.781 28.047 9.531 1 97.5 29 GLN B O 1
ATOM 1485 N N . HIS B 1 30 ? 10.867 26.578 8.242 1 98.25 30 HIS B N 1
ATOM 1486 C CA . HIS B 1 30 ? 9.617 27.312 8.102 1 98.25 30 HIS B CA 1
ATOM 1487 C C . HIS B 1 30 ? 8.633 26.953 9.211 1 98.25 30 HIS B C 1
ATOM 1489 O O . HIS B 1 30 ? 7.859 27.797 9.664 1 98.25 30 HIS B O 1
ATOM 1495 N N . ALA B 1 31 ? 8.664 25.719 9.578 1 98.38 31 ALA B N 1
ATOM 1496 C CA . ALA B 1 31 ? 7.656 25.266 10.539 1 98.38 31 ALA B CA 1
ATOM 1497 C C . ALA B 1 31 ? 8.266 24.297 11.555 1 98.38 31 ALA B C 1
ATOM 1499 O O . ALA B 1 31 ? 7.84 23.141 11.656 1 98.38 31 ALA B O 1
ATOM 1500 N N . PRO B 1 32 ? 9.188 24.75 12.367 1 98 32 PRO B N 1
ATOM 1501 C CA . PRO B 1 32 ? 9.945 23.875 13.258 1 98 32 PRO B CA 1
ATOM 1502 C C . PRO B 1 32 ? 9.055 23.172 14.289 1 98 32 PRO B C 1
ATOM 1504 O O . PRO B 1 32 ? 9.273 22 14.602 1 98 32 PRO B O 1
ATOM 1507 N N . LYS B 1 33 ? 8.109 23.875 14.875 1 97.81 33 LYS B N 1
ATOM 1508 C CA . LYS B 1 33 ? 7.242 23.234 15.859 1 97.81 33 LYS B CA 1
ATOM 1509 C C . LYS B 1 33 ? 6.391 22.141 15.219 1 97.81 33 LYS B C 1
ATOM 1511 O O . LYS B 1 33 ? 6.207 21.078 15.805 1 97.81 33 LYS B O 1
ATOM 1516 N N . THR B 1 34 ? 5.91 22.438 14.078 1 98.19 34 THR B N 1
ATOM 1517 C CA . THR B 1 34 ? 5.078 21.484 13.352 1 98.19 34 THR B CA 1
ATOM 1518 C C . THR B 1 34 ? 5.895 20.266 12.938 1 98.19 34 THR B C 1
ATOM 1520 O O . THR B 1 34 ? 5.434 19.125 13.086 1 98.19 34 THR B O 1
ATOM 1523 N N . CYS B 1 35 ? 7.039 20.5 12.453 1 97.44 35 CYS B N 1
ATOM 1524 C CA . CYS B 1 35 ? 7.918 19.406 12.07 1 97.44 35 CYS B CA 1
ATOM 1525 C C . CYS B 1 35 ? 8.242 18.531 13.273 1 97.44 35 CYS B C 1
ATOM 1527 O O . CYS B 1 35 ? 8.203 17.297 13.18 1 97.44 35 CYS B O 1
ATOM 1529 N N . THR B 1 36 ? 8.555 19.172 14.375 1 96.5 36 THR B N 1
ATOM 1530 C CA . THR B 1 36 ? 8.812 18.406 15.594 1 96.5 36 THR B CA 1
ATOM 1531 C C . THR B 1 36 ? 7.602 17.562 15.969 1 96.5 36 THR B C 1
ATOM 1533 O O . THR B 1 36 ? 7.742 16.375 16.297 1 96.5 36 THR B O 1
ATOM 1536 N N . ASN B 1 37 ? 6.441 18.141 15.93 1 96.5 37 ASN B N 1
ATOM 1537 C CA . ASN B 1 37 ? 5.199 17.453 16.25 1 96.5 37 ASN B CA 1
ATOM 1538 C C . ASN B 1 37 ? 4.992 16.219 15.367 1 96.5 37 ASN B C 1
ATOM 1540 O O . ASN B 1 37 ? 4.781 15.117 15.867 1 96.5 37 ASN B O 1
ATOM 1544 N N . PHE B 1 38 ? 5.133 16.406 14.039 1 94.75 38 PHE B N 1
ATOM 1545 C CA . PHE B 1 38 ? 4.891 15.336 13.07 1 94.75 38 PHE B CA 1
ATOM 1546 C C . PHE B 1 38 ? 5.914 14.219 13.234 1 94.75 38 PHE B C 1
ATOM 1548 O O . PHE B 1 38 ? 5.547 13.047 13.328 1 94.75 38 PHE B O 1
ATOM 1555 N N . ALA B 1 39 ? 7.137 14.562 13.281 1 93.31 39 ALA B N 1
ATOM 1556 C CA . ALA B 1 39 ? 8.211 13.578 13.359 1 93.31 39 ALA B CA 1
ATOM 1557 C C . ALA B 1 39 ? 8.125 12.773 14.656 1 93.31 39 ALA B C 1
ATOM 1559 O O . ALA B 1 39 ? 8.297 11.555 14.656 1 93.31 39 ALA B O 1
ATOM 1560 N N . GLU B 1 40 ? 7.855 13.453 15.742 1 93.38 40 GLU B N 1
ATOM 1561 C CA . GLU B 1 40 ? 7.785 12.766 17.031 1 93.38 40 GLU B CA 1
ATOM 1562 C C . GLU B 1 40 ? 6.57 11.844 17.094 1 93.38 40 GLU B C 1
ATOM 1564 O O . GLU B 1 40 ? 6.672 10.711 17.562 1 93.38 40 GLU B O 1
ATOM 1569 N N . LEU B 1 41 ? 5.445 12.328 16.641 1 92.25 41 LEU B N 1
ATOM 1570 C CA . LEU B 1 41 ? 4.266 11.469 16.625 1 92.25 41 LEU B CA 1
ATOM 1571 C C . LEU B 1 41 ? 4.5 10.25 15.742 1 92.25 41 LEU B C 1
ATOM 1573 O O . LEU B 1 41 ? 4.086 9.141 16.094 1 92.25 41 LEU B O 1
ATOM 1577 N N . ALA B 1 42 ? 5.07 10.453 14.609 1 89.25 42 ALA B N 1
ATOM 1578 C CA . ALA B 1 42 ? 5.43 9.336 13.742 1 89.25 42 ALA B CA 1
ATOM 1579 C C . ALA B 1 42 ? 6.336 8.344 14.461 1 89.25 42 ALA B C 1
ATOM 1581 O O . ALA B 1 42 ? 6.105 7.133 14.414 1 89.25 42 ALA B O 1
ATOM 1582 N N . ARG B 1 43 ? 7.34 8.836 15.102 1 87.31 43 ARG B N 1
ATOM 1583 C CA . ARG B 1 43 ? 8.305 8.008 15.82 1 87.31 43 ARG B CA 1
ATOM 1584 C C . ARG B 1 43 ? 7.609 7.172 16.891 1 87.31 43 ARG B C 1
ATOM 1586 O O . ARG B 1 43 ? 7.988 6.023 17.141 1 87.31 43 ARG B O 1
ATOM 1593 N N . ARG B 1 44 ? 6.547 7.68 17.438 1 87.62 44 ARG B N 1
ATOM 1594 C CA . ARG B 1 44 ? 5.824 7.016 18.516 1 87.62 44 ARG B CA 1
ATOM 1595 C C . ARG B 1 44 ? 4.805 6.023 17.969 1 87.62 44 ARG B C 1
ATOM 1597 O O . ARG B 1 44 ? 4.137 5.324 18.734 1 87.62 44 ARG B O 1
ATOM 1604 N N . GLY B 1 45 ? 4.637 6.031 16.703 1 85.06 45 GLY B N 1
ATOM 1605 C CA . GLY B 1 45 ? 3.631 5.156 16.125 1 85.06 45 GLY B CA 1
ATOM 1606 C C . GLY B 1 45 ? 2.223 5.703 16.25 1 85.06 45 GLY B C 1
ATOM 1607 O O . GLY B 1 45 ? 1.251 4.945 16.203 1 85.06 45 GLY B O 1
ATOM 1608 N N . TYR B 1 46 ? 2.145 6.93 16.438 1 87.31 46 TYR B N 1
ATOM 1609 C CA . TYR B 1 46 ? 0.863 7.59 16.656 1 87.31 46 TYR B CA 1
ATOM 1610 C C . TYR B 1 46 ? -0.017 7.5 15.422 1 87.31 46 TYR B C 1
ATOM 1612 O O . TYR B 1 46 ? -1.246 7.496 15.523 1 87.31 46 TYR B O 1
ATOM 1620 N N . TYR B 1 47 ? 0.569 7.43 14.227 1 85.62 47 TYR B N 1
ATOM 1621 C CA . TYR B 1 47 ? -0.163 7.5 12.969 1 85.62 47 TYR B CA 1
ATOM 1622 C C . TYR B 1 47 ? -0.531 6.105 12.477 1 85.62 47 TYR B C 1
ATOM 1624 O O . TYR B 1 47 ? -0.838 5.922 11.297 1 85.62 47 TYR B O 1
ATOM 1632 N N . ASN B 1 48 ? -0.709 5.152 13.219 1 74.56 48 ASN B N 1
ATOM 1633 C CA . ASN B 1 48 ? -1.02 3.783 12.82 1 74.56 48 ASN B CA 1
ATOM 1634 C C . ASN B 1 48 ? -2.492 3.623 12.461 1 74.56 48 ASN B C 1
ATOM 1636 O O . ASN B 1 48 ? -3.07 2.551 12.648 1 74.56 48 ASN B O 1
ATOM 1640 N N . GLN B 1 49 ? -3.062 4.68 11.93 1 71.31 49 GLN B N 1
ATOM 1641 C CA . GLN B 1 49 ? -4.48 4.602 11.602 1 71.31 49 GLN B CA 1
ATOM 1642 C C . GLN B 1 49 ? -4.723 4.965 10.141 1 71.31 49 GLN B C 1
ATOM 1644 O O . GLN B 1 49 ? -3.797 5.359 9.43 1 71.31 49 GLN B O 1
ATOM 1649 N N . SER B 1 50 ? -5.93 4.801 9.75 1 71.94 50 SER B N 1
ATOM 1650 C CA . SER B 1 50 ? -6.371 4.965 8.367 1 71.94 50 SER B CA 1
ATOM 1651 C C . SER B 1 50 ? -6.457 6.438 7.98 1 71.94 50 SER B C 1
ATOM 1653 O O . SER B 1 50 ? -6.637 7.301 8.844 1 71.94 50 SER B O 1
ATOM 1655 N N . PHE B 1 51 ? -6.152 6.609 6.73 1 85.06 51 PHE B N 1
ATOM 1656 C CA . PHE B 1 51 ? -6.559 7.879 6.141 1 85.06 51 PHE B CA 1
ATOM 1657 C C . PHE B 1 51 ? -8.078 8.016 6.152 1 85.06 51 PHE B C 1
ATOM 1659 O O . PHE B 1 51 ? -8.797 7.113 5.723 1 85.06 51 PHE B O 1
ATOM 1666 N N . ILE B 1 52 ? -8.516 9.102 6.668 1 85.31 52 ILE B N 1
ATOM 1667 C CA . ILE B 1 52 ? -9.922 9.234 7.043 1 85.31 52 ILE B CA 1
ATOM 1668 C C . ILE B 1 52 ? -10.703 9.859 5.891 1 85.31 52 ILE B C 1
ATOM 1670 O O . ILE B 1 52 ? -11.906 9.625 5.754 1 85.31 52 ILE B O 1
ATOM 1674 N N . ARG B 1 53 ? -10.078 10.656 5.172 1 91.94 53 ARG B N 1
ATOM 1675 C CA . ARG B 1 53 ? -10.773 11.383 4.117 1 91.94 53 ARG B CA 1
ATOM 1676 C C . ARG B 1 53 ? -9.891 11.508 2.875 1 91.94 53 ARG B C 1
ATOM 1678 O O . ARG B 1 53 ? -8.719 11.883 2.973 1 91.94 53 ARG B O 1
ATOM 1685 N N . ILE B 1 54 ? -10.43 11.148 1.784 1 93.06 54 ILE B N 1
ATOM 1686 C CA . ILE B 1 54 ? -9.766 11.297 0.492 1 93.06 54 ILE B CA 1
ATOM 1687 C C . ILE B 1 54 ? -10.719 11.953 -0.503 1 93.06 54 ILE B C 1
ATOM 1689 O O . ILE B 1 54 ? -11.805 11.43 -0.774 1 93.06 54 ILE B O 1
ATOM 1693 N N . ILE B 1 55 ? -10.359 13.125 -0.958 1 94.06 55 ILE B N 1
ATOM 1694 C CA . ILE B 1 55 ? -11.117 13.836 -1.978 1 94.06 55 ILE B CA 1
ATOM 1695 C C . ILE B 1 55 ? -10.266 14 -3.236 1 94.06 55 ILE B C 1
ATOM 1697 O O . ILE B 1 55 ? -9.242 14.688 -3.219 1 94.06 55 ILE B O 1
ATOM 1701 N N . LYS B 1 56 ? -10.773 13.375 -4.301 1 92 56 LYS B N 1
ATOM 1702 C CA . LYS B 1 56 ? -10.078 13.391 -5.582 1 92 56 LYS B CA 1
ATOM 1703 C C . LYS B 1 56 ? -9.766 14.82 -6.02 1 92 56 LYS B C 1
ATOM 1705 O O . LYS B 1 56 ? -10.609 15.711 -5.887 1 92 56 LYS B O 1
ATOM 1710 N N . ASP B 1 57 ? -8.5 15.062 -6.508 1 92.94 57 ASP B N 1
ATOM 1711 C CA . ASP B 1 57 ? -8.031 16.344 -7.027 1 92.94 57 ASP B CA 1
ATOM 1712 C C . ASP B 1 57 ? -8.016 17.406 -5.934 1 92.94 57 ASP B C 1
ATOM 1714 O O . ASP B 1 57 ? -8.047 18.609 -6.223 1 92.94 57 ASP B O 1
ATOM 1718 N N . PHE B 1 58 ? -8.047 17.031 -4.758 1 96.69 58 PHE B N 1
ATOM 1719 C CA . PHE B 1 58 ? -7.98 17.953 -3.635 1 96.69 58 PHE B CA 1
ATOM 1720 C C . PHE B 1 58 ? -6.922 17.516 -2.629 1 96.69 58 PHE B C 1
ATOM 1722 O O . PHE B 1 58 ? -5.758 17.906 -2.732 1 96.69 58 PHE B O 1
ATOM 1729 N N . MET B 1 59 ? -7.34 16.484 -1.778 1 96.81 59 MET B N 1
ATOM 1730 C CA . MET B 1 59 ? -6.336 16.141 -0.78 1 96.81 59 MET B CA 1
ATOM 1731 C C . MET B 1 59 ? -6.668 14.797 -0.124 1 96.81 59 MET B C 1
ATOM 1733 O O . MET B 1 59 ? -7.754 14.258 -0.331 1 96.81 59 MET B O 1
ATOM 1737 N N . VAL B 1 60 ? -5.668 14.219 0.532 1 94.56 60 VAL B N 1
ATOM 1738 C CA . VAL B 1 60 ? -5.773 13.062 1.415 1 94.56 60 VAL B CA 1
ATOM 1739 C C . VAL B 1 60 ? -5.504 13.484 2.857 1 94.56 60 VAL B C 1
ATOM 1741 O O . VAL B 1 60 ? -4.465 14.078 3.15 1 94.56 60 VAL B O 1
ATOM 1744 N N . GLN B 1 61 ? -6.457 13.219 3.689 1 93.75 61 GLN B N 1
ATOM 1745 C CA . GLN B 1 61 ? -6.32 13.617 5.086 1 93.75 61 GLN B CA 1
ATOM 1746 C C . GLN B 1 61 ? -6.121 12.398 5.984 1 93.75 61 GLN B C 1
ATOM 1748 O O . GLN B 1 61 ? -6.766 11.367 5.793 1 93.75 61 GLN B O 1
ATOM 1753 N N . GLY B 1 62 ? -5.141 12.555 6.91 1 91.75 62 GLY B N 1
ATOM 1754 C CA . GLY B 1 62 ? -4.875 11.539 7.914 1 91.75 62 GLY B CA 1
ATOM 1755 C C . GLY B 1 62 ? -4.406 12.109 9.234 1 91.75 62 GLY B C 1
ATOM 1756 O O . GLY B 1 62 ? -4.492 13.32 9.461 1 91.75 62 GLY B O 1
ATOM 1757 N N . GLY B 1 63 ? -4.094 11.141 10.148 1 90.81 63 GLY B N 1
ATOM 1758 C CA . GLY B 1 63 ? -3.443 11.555 11.383 1 90.81 63 GLY B CA 1
ATOM 1759 C C . GLY B 1 63 ? -4.379 11.57 12.57 1 90.81 63 GLY B C 1
ATOM 1760 O O . GLY B 1 63 ? -4.051 12.133 13.617 1 90.81 63 GLY B O 1
ATOM 1761 N N . ASP B 1 64 ? -5.512 11.117 12.438 1 90.38 64 ASP B N 1
ATOM 1762 C CA . ASP B 1 64 ? -6.445 10.945 13.547 1 90.38 64 ASP B CA 1
ATOM 1763 C C . ASP B 1 64 ? -6.395 9.523 14.094 1 90.38 64 ASP B C 1
ATOM 1765 O O . ASP B 1 64 ? -6.938 8.594 13.484 1 90.38 64 ASP B O 1
ATOM 1769 N N . PRO B 1 65 ? -5.766 9.336 15.273 1 86.81 65 PRO B N 1
ATOM 1770 C CA . PRO B 1 65 ? -5.637 7.984 15.82 1 86.81 65 PRO B CA 1
ATOM 1771 C C . PRO B 1 65 ? -6.988 7.359 16.172 1 86.81 65 PRO B C 1
ATOM 1773 O O . PRO B 1 65 ? -7.09 6.141 16.312 1 86.81 65 PRO B O 1
ATOM 1776 N N . THR B 1 66 ? -7.969 8.148 16.25 1 85.69 66 THR B N 1
ATOM 1777 C CA . THR B 1 66 ? -9.281 7.625 16.625 1 85.69 66 THR B CA 1
ATOM 1778 C C . THR B 1 66 ? -10.047 7.172 15.383 1 85.69 66 THR B C 1
ATOM 1780 O O . THR B 1 66 ? -11.055 6.473 15.492 1 85.69 66 THR B O 1
ATOM 1783 N N . GLY B 1 67 ? -9.688 7.629 14.305 1 83.12 67 GLY B N 1
ATOM 1784 C CA . GLY B 1 67 ? -10.359 7.273 13.062 1 83.12 67 GLY B CA 1
ATOM 1785 C C . GLY B 1 67 ? -11.68 7.992 12.867 1 83.12 67 GLY B C 1
ATOM 1786 O O . GLY B 1 67 ? -12.414 7.695 11.922 1 83.12 67 GLY B O 1
ATOM 1787 N N . THR B 1 68 ? -11.961 8.93 13.648 1 83.81 68 THR B N 1
ATOM 1788 C CA . THR B 1 68 ? -13.242 9.617 13.594 1 83.81 68 THR B CA 1
ATOM 1789 C C . THR B 1 68 ? -13.148 10.867 12.719 1 83.81 68 THR B C 1
ATOM 1791 O O . THR B 1 68 ? -14.172 11.406 12.281 1 83.81 68 THR B O 1
ATOM 1794 N N . GLY B 1 69 ? -12.078 11.297 12.57 1 84.31 69 GLY B N 1
ATOM 1795 C CA . GLY B 1 69 ? -11.875 12.57 11.898 1 84.31 69 GLY B CA 1
ATOM 1796 C C . GLY B 1 69 ? -11.875 13.75 12.844 1 84.31 69 GLY B C 1
ATOM 1797 O O . GLY B 1 69 ? -11.633 14.883 12.422 1 84.31 69 GLY B O 1
ATOM 1798 N N . ARG B 1 70 ? -12.062 13.555 14.023 1 85.25 70 ARG B N 1
ATOM 1799 C CA . ARG B 1 70 ? -12.172 14.656 14.969 1 85.25 70 ARG B CA 1
ATOM 1800 C C . ARG B 1 70 ? -11.195 14.492 16.125 1 85.25 70 ARG B C 1
ATOM 1802 O O . ARG B 1 70 ? -11.164 15.305 17.047 1 85.25 70 ARG B O 1
ATOM 1809 N N . GLY B 1 71 ? -10.438 13.461 16.031 1 87.62 71 GLY B N 1
ATOM 1810 C CA . GLY B 1 71 ? -9.555 13.164 17.141 1 87.62 71 GLY B CA 1
ATOM 1811 C C . GLY B 1 71 ? -8.102 13.516 16.875 1 87.62 71 GLY B C 1
ATOM 1812 O O . GLY B 1 71 ? -7.773 14.008 15.781 1 87.62 71 GLY B O 1
ATOM 1813 N N . GLY B 1 72 ? -7.324 13.336 18 1 92.5 72 GLY B N 1
ATOM 1814 C CA . GLY B 1 72 ? -5.887 13.547 17.922 1 92.5 72 GLY B CA 1
ATOM 1815 C C . GLY B 1 72 ? -5.414 14.742 18.719 1 92.5 72 GLY B C 1
ATOM 1816 O O . GLY B 1 72 ? -6.184 15.68 18.953 1 92.5 72 GLY B O 1
ATOM 1817 N N . ALA B 1 73 ? -4.191 14.609 19.109 1 95.44 73 ALA B N 1
ATOM 1818 C CA . ALA B 1 73 ? -3.553 15.672 19.875 1 95.44 73 ALA B CA 1
ATOM 1819 C C . ALA B 1 73 ? -2.102 15.867 19.453 1 95.44 73 ALA B C 1
ATOM 1821 O O . ALA B 1 73 ? -1.494 14.969 18.859 1 95.44 73 ALA B O 1
ATOM 1822 N N . SER B 1 74 ? -1.646 17.094 19.734 1 96.88 74 SER B N 1
ATOM 1823 C CA . SER B 1 74 ? -0.237 17.359 19.469 1 96.88 74 SER B CA 1
ATOM 1824 C C . SER B 1 74 ? 0.636 16.922 20.641 1 96.88 74 SER B C 1
ATOM 1826 O O . SER B 1 74 ? 0.124 16.516 21.688 1 96.88 74 SER B O 1
ATOM 1828 N N . ILE B 1 75 ? 1.943 16.984 20.406 1 96.31 75 ILE B N 1
ATOM 1829 C CA . ILE B 1 75 ? 2.893 16.656 21.469 1 96.31 75 ILE B CA 1
ATOM 1830 C C . ILE B 1 75 ? 2.959 17.812 22.469 1 96.31 75 ILE B C 1
ATOM 1832 O O . ILE B 1 75 ? 3.539 17.656 23.547 1 96.31 75 ILE B O 1
ATOM 1836 N N . TYR B 1 76 ? 2.393 18.953 22.156 1 96.94 76 TYR B N 1
ATOM 1837 C CA . TYR B 1 76 ? 2.439 20.156 23 1 96.94 76 TYR B CA 1
ATOM 1838 C C . TYR B 1 76 ? 1.183 20.266 23.859 1 96.94 76 TYR B C 1
ATOM 1840 O O . TYR B 1 76 ? 1.025 21.219 24.609 1 96.94 76 TYR B O 1
ATOM 1848 N N . GLY B 1 77 ? 0.363 19.312 23.844 1 94.62 77 GLY B N 1
ATOM 1849 C CA . GLY B 1 77 ? -0.998 19.328 24.344 1 94.62 77 GLY B CA 1
ATOM 1850 C C . GLY B 1 77 ? -2.033 18.984 23.297 1 94.62 77 GLY B C 1
ATOM 1851 O O . GLY B 1 77 ? -1.77 18.188 22.391 1 94.62 77 GLY B O 1
ATOM 1852 N N . LYS B 1 78 ? -3.172 19.562 23.516 1 94.44 78 LYS B N 1
ATOM 1853 C CA . LYS B 1 78 ? -4.207 19.219 22.531 1 94.44 78 LYS B CA 1
ATOM 1854 C C . LYS B 1 78 ? -3.934 19.891 21.188 1 94.44 78 LYS B C 1
ATOM 1856 O O . LYS B 1 78 ? -3.887 19.219 20.156 1 94.44 78 LYS B O 1
ATOM 1861 N N . GLN B 1 79 ? -3.676 21.219 21.266 1 97.31 79 GLN B N 1
ATOM 1862 C CA . GLN B 1 79 ? -3.455 21.984 20.047 1 97.31 79 GLN B CA 1
ATOM 1863 C C . GLN B 1 79 ? -2.248 22.906 20.188 1 97.31 79 GLN B C 1
ATOM 1865 O O . GLN B 1 79 ? -1.725 23.094 21.297 1 97.31 79 GLN B O 1
ATOM 1870 N N . PHE B 1 80 ? -1.715 23.469 19.031 1 98 80 PHE B N 1
ATOM 1871 C CA . PHE B 1 80 ? -0.631 24.438 19.031 1 98 80 PHE B CA 1
ATOM 1872 C C . PHE B 1 80 ? -0.799 25.422 17.875 1 98 80 PHE B C 1
ATOM 1874 O O . PHE B 1 80 ? -1.661 25.234 17.016 1 98 80 PHE B O 1
ATOM 1881 N N . GLU B 1 81 ? -0.088 26.438 17.859 1 98.38 81 GLU B N 1
ATOM 1882 C CA . GLU B 1 81 ? -0.272 27.594 16.984 1 98.38 81 GLU B CA 1
ATOM 1883 C C . GLU B 1 81 ? 0.219 27.297 15.578 1 98.38 81 GLU B C 1
ATOM 1885 O O . GLU B 1 81 ? 1.085 26.453 15.375 1 98.38 81 GLU B O 1
ATOM 1890 N N . ASP B 1 82 ? -0.242 28.078 14.672 1 98.56 82 ASP B N 1
ATOM 1891 C CA . ASP B 1 82 ? 0.179 27.984 13.273 1 98.56 82 ASP B CA 1
ATOM 1892 C C . ASP B 1 82 ? 1.593 28.531 13.094 1 98.56 82 ASP B C 1
ATOM 1894 O O . ASP B 1 82 ? 2.021 29.422 13.836 1 98.56 82 ASP B O 1
ATOM 1898 N N . GLU B 1 83 ? 2.279 27.938 12.117 1 98.62 83 GLU B N 1
ATOM 1899 C CA . GLU B 1 83 ? 3.539 28.453 11.578 1 98.62 83 GLU B CA 1
ATOM 1900 C C . GLU B 1 83 ? 3.43 28.734 10.086 1 98.62 83 GLU B C 1
ATOM 1902 O O . GLU B 1 83 ? 3.969 27.984 9.266 1 98.62 83 GLU B O 1
ATOM 1907 N N . LEU B 1 84 ? 2.822 29.922 9.828 1 98.12 84 LEU B N 1
ATOM 1908 C CA . LEU B 1 84 ? 2.541 30.266 8.438 1 98.12 84 LEU B CA 1
ATOM 1909 C C . LEU B 1 84 ? 3.725 30.984 7.805 1 98.12 84 LEU B C 1
ATOM 1911 O O . LEU B 1 84 ? 4.344 31.844 8.445 1 98.12 84 LEU B O 1
ATOM 1915 N N . SER B 1 85 ? 4.098 30.594 6.656 1 97.31 85 SER B N 1
ATOM 1916 C CA . SER B 1 85 ? 5.156 31.234 5.891 1 97.31 85 SER B CA 1
ATOM 1917 C C . SER B 1 85 ? 4.656 31.688 4.523 1 97.31 85 SER B C 1
ATOM 1919 O O . SER B 1 85 ? 4.121 30.875 3.756 1 97.31 85 SER B O 1
ATOM 1921 N N . PRO B 1 86 ? 4.883 33 4.176 1 95.62 86 PRO B N 1
ATOM 1922 C CA . PRO B 1 86 ? 4.465 33.469 2.852 1 95.62 86 PRO B CA 1
ATOM 1923 C C . PRO B 1 86 ? 5.25 32.781 1.719 1 95.62 86 PRO B C 1
ATOM 1925 O O . PRO B 1 86 ? 4.828 32.844 0.561 1 95.62 86 PRO B O 1
ATOM 1928 N N . GLU B 1 87 ? 6.316 32.188 1.978 1 97.12 87 GLU B N 1
ATOM 1929 C CA . GLU B 1 87 ? 7.176 31.531 0.982 1 97.12 87 GLU B CA 1
ATOM 1930 C C . GLU B 1 87 ? 6.605 30.188 0.543 1 97.12 87 GLU B C 1
ATOM 1932 O O . GLU B 1 87 ? 6.996 29.656 -0.496 1 97.12 87 GLU B O 1
ATOM 1937 N N . LEU B 1 88 ? 5.785 29.703 1.37 1 97.75 88 LEU B N 1
ATOM 1938 C CA . LEU B 1 88 ? 5.266 28.359 1.102 1 97.75 88 LEU B CA 1
ATOM 1939 C C . LEU B 1 88 ? 3.832 28.438 0.584 1 97.75 88 LEU B C 1
ATOM 1941 O O . LEU B 1 88 ? 2.977 29.062 1.201 1 97.75 88 LEU B O 1
ATOM 1945 N N . LYS B 1 89 ? 3.619 27.797 -0.615 1 98 89 LYS B N 1
ATOM 1946 C CA . LYS B 1 89 ? 2.316 27.781 -1.275 1 98 89 LYS B CA 1
ATOM 1947 C C . LYS B 1 89 ? 1.909 26.375 -1.679 1 98 89 LYS B C 1
ATOM 1949 O O . LYS B 1 89 ? 2.762 25.5 -1.85 1 98 89 LYS B O 1
ATOM 1954 N N . PHE B 1 90 ? 0.558 26.188 -1.826 1 98.12 90 PHE B N 1
ATOM 1955 C CA . PHE B 1 90 ? 0.028 24.938 -2.371 1 98.12 90 PHE B CA 1
ATOM 1956 C C . PHE B 1 90 ? 0.087 24.953 -3.893 1 98.12 90 PHE B C 1
ATOM 1958 O O . PHE B 1 90 ? -0.948 25.016 -4.559 1 98.12 90 PHE B O 1
ATOM 1965 N N . THR B 1 91 ? 1.258 24.656 -4.355 1 97.62 91 THR B N 1
ATOM 1966 C CA . THR B 1 91 ? 1.492 24.859 -5.781 1 97.62 91 THR B CA 1
ATOM 1967 C C . THR B 1 91 ? 1.162 23.578 -6.559 1 97.62 91 THR B C 1
ATOM 1969 O O . THR B 1 91 ? 1.094 23.609 -7.789 1 97.62 91 THR B O 1
ATOM 1972 N N . GLY B 1 92 ? 0.961 22.516 -5.988 1 97.25 92 GLY B N 1
ATOM 1973 C CA . GLY B 1 92 ? 0.69 21.25 -6.66 1 97.25 92 GLY B CA 1
ATOM 1974 C C . GLY B 1 92 ? 0.498 20.094 -5.699 1 97.25 92 GLY B C 1
ATOM 1975 O O . GLY B 1 92 ? 0.225 20.297 -4.516 1 97.25 92 GLY B O 1
ATOM 1976 N N . ALA B 1 93 ? 0.681 18.891 -6.301 1 96.62 93 ALA B N 1
ATOM 1977 C CA . ALA B 1 93 ? 0.542 17.672 -5.5 1 96.62 93 ALA B CA 1
ATOM 1978 C C . ALA B 1 93 ? 1.756 17.469 -4.598 1 96.62 93 ALA B C 1
ATOM 1980 O O . ALA B 1 93 ? 2.873 17.859 -4.953 1 96.62 93 ALA B O 1
ATOM 1981 N N . GLY B 1 94 ? 1.475 16.859 -3.422 1 97.12 94 GLY B N 1
ATOM 1982 C CA . GLY B 1 94 ? 2.572 16.391 -2.598 1 97.12 94 GLY B CA 1
ATOM 1983 C C . GLY B 1 94 ? 2.943 17.344 -1.481 1 97.12 94 GLY B C 1
ATOM 1984 O O . GLY B 1 94 ? 3.938 17.125 -0.781 1 97.12 94 GLY B O 1
ATOM 1985 N N . ILE B 1 95 ? 2.15 18.438 -1.339 1 98.31 95 ILE B N 1
ATOM 1986 C CA . ILE B 1 95 ? 2.402 19.375 -0.251 1 98.31 95 ILE B CA 1
ATOM 1987 C C . ILE B 1 95 ? 1.703 18.891 1.019 1 98.31 95 ILE B C 1
ATOM 1989 O O . ILE B 1 95 ? 0.542 18.469 0.977 1 98.31 95 ILE B O 1
ATOM 1993 N N . LEU B 1 96 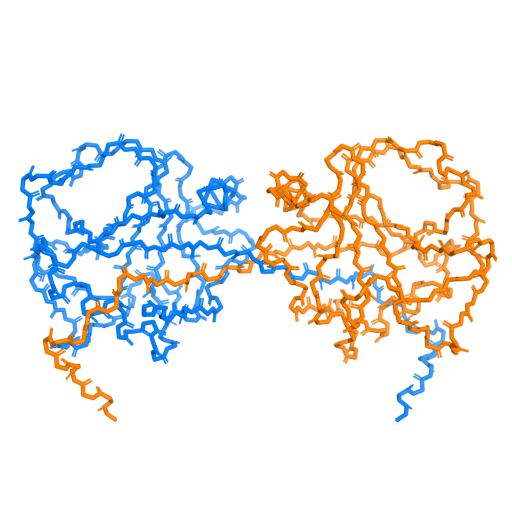? 2.473 18.875 2.131 1 97.94 96 LEU B N 1
ATOM 1994 C CA . LEU B 1 96 ? 1.92 18.484 3.424 1 97.94 96 LEU B CA 1
ATOM 1995 C C . LEU B 1 96 ? 1.595 19.719 4.27 1 97.94 96 LEU B C 1
ATOM 1997 O O . LEU B 1 96 ? 2.424 20.625 4.402 1 97.94 96 LEU B O 1
ATOM 2001 N N . ALA B 1 97 ? 0.393 19.719 4.848 1 98.69 97 ALA B N 1
ATOM 2002 C CA . ALA B 1 97 ? -0.046 20.812 5.723 1 98.69 97 ALA B CA 1
ATOM 2003 C C . ALA B 1 97 ? -0.912 20.281 6.863 1 98.69 97 ALA B C 1
ATOM 2005 O O . ALA B 1 97 ? -1.471 19.188 6.77 1 98.69 97 ALA B O 1
ATOM 2006 N N . MET B 1 98 ? -0.958 21.016 7.938 1 98.31 98 MET B N 1
ATOM 2007 C CA . MET B 1 98 ? -1.789 20.641 9.078 1 98.31 98 MET B CA 1
ATOM 2008 C C . MET B 1 98 ? -3.268 20.828 8.758 1 98.31 98 MET B C 1
ATOM 2010 O O . MET B 1 98 ? -3.652 21.844 8.164 1 98.31 98 MET B O 1
ATOM 2014 N N . ALA B 1 99 ? -4.035 19.766 9.102 1 96.56 99 ALA B N 1
ATOM 2015 C CA . ALA B 1 99 ? -5.473 19.984 9.227 1 96.56 99 ALA B CA 1
ATOM 2016 C C . ALA B 1 99 ? -5.805 20.719 10.523 1 96.56 99 ALA B C 1
ATOM 2018 O O . ALA B 1 99 ? -5.203 20.453 11.57 1 96.56 99 ALA B O 1
ATOM 2019 N N . ASN B 1 100 ? -6.719 21.703 10.383 1 93.69 100 ASN B N 1
ATOM 2020 C CA . ASN B 1 100 ? -7.066 22.453 11.586 1 93.69 100 ASN B CA 1
ATOM 2021 C C . ASN B 1 100 ? -8.547 22.828 11.602 1 93.69 100 ASN B C 1
ATOM 2023 O O . ASN B 1 100 ? -9.25 22.625 10.609 1 93.69 100 ASN B O 1
ATOM 2027 N N . ALA B 1 101 ? -8.992 23.219 12.859 1 93.06 101 ALA B N 1
ATOM 2028 C CA . ALA B 1 101 ? -10.359 23.672 13.055 1 93.06 101 ALA B CA 1
ATOM 2029 C C . ALA B 1 101 ? -10.406 25.188 13.25 1 93.06 101 ALA B C 1
ATOM 2031 O O . ALA B 1 101 ? -11.109 25.688 14.133 1 93.06 101 ALA B O 1
ATOM 2032 N N . GLY B 1 102 ? -9.672 25.844 12.469 1 94.56 102 GLY B N 1
ATOM 2033 C CA . GLY B 1 102 ? -9.453 27.266 12.625 1 94.56 102 GLY B CA 1
ATOM 2034 C C . GLY B 1 102 ? -8.023 27.609 12.984 1 94.56 102 GLY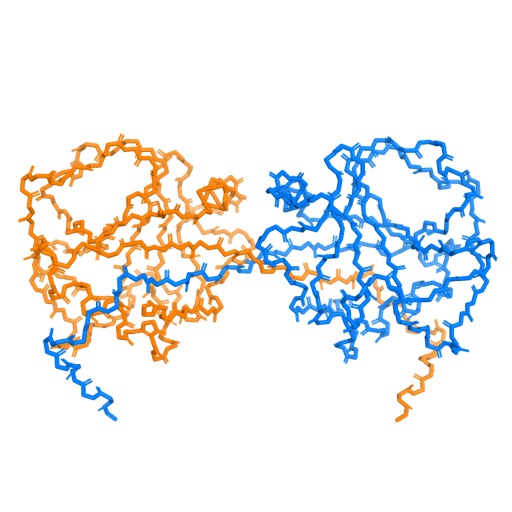 B C 1
ATOM 2035 O O . GLY B 1 102 ? -7.203 26.719 13.227 1 94.56 102 GLY B O 1
ATOM 2036 N N . ALA B 1 103 ? -7.789 28.891 13.055 1 96.25 103 ALA B N 1
ATOM 2037 C CA . ALA B 1 103 ? -6.43 29.359 13.297 1 96.25 103 ALA B CA 1
ATOM 2038 C C . ALA B 1 103 ? -5.891 28.844 14.625 1 96.25 103 ALA B C 1
ATOM 2040 O O . ALA B 1 103 ? -6.598 28.844 15.633 1 96.25 103 ALA B O 1
ATOM 2041 N N . ASN B 1 104 ? -4.715 28.328 14.594 1 97.56 104 ASN B N 1
ATOM 2042 C CA . ASN B 1 104 ? -3.941 27.953 15.773 1 97.56 104 ASN B CA 1
ATOM 2043 C C . ASN B 1 104 ? -4.543 26.75 16.469 1 97.56 104 ASN B C 1
ATOM 2045 O O . ASN B 1 104 ? -4.496 26.641 17.703 1 97.56 104 ASN B O 1
ATOM 2049 N N . THR B 1 105 ? -5.102 25.859 15.742 1 97.5 105 THR B N 1
ATOM 2050 C CA . THR B 1 105 ? -5.695 24.672 16.344 1 97.5 105 THR B CA 1
ATOM 2051 C C . THR B 1 105 ? -5.059 23.406 15.789 1 97.5 105 THR B C 1
ATOM 2053 O O . THR B 1 105 ? -5.746 22.406 15.562 1 97.5 105 THR B O 1
ATOM 2056 N N . ASN B 1 106 ? -3.82 23.5 15.523 1 98.06 106 ASN B N 1
ATOM 2057 C CA . ASN B 1 106 ? -3.131 22.328 15.008 1 98.06 106 ASN B CA 1
ATOM 2058 C C . ASN B 1 106 ? -3.033 21.234 16.062 1 98.06 106 ASN B C 1
ATOM 2060 O O . ASN B 1 106 ? -2.688 21.5 17.219 1 98.06 106 ASN B O 1
ATOM 2064 N N . GLY B 1 107 ? -3.387 20.047 15.688 1 96.75 107 GLY B N 1
ATOM 2065 C CA . GLY B 1 107 ? -3.213 18.875 16.531 1 96.75 107 GLY B CA 1
ATOM 2066 C C . GLY B 1 107 ? -2.285 17.844 15.922 1 96.75 107 GLY B C 1
ATOM 2067 O O . GLY B 1 107 ? -1.082 18.078 15.797 1 96.75 107 GLY B O 1
ATOM 2068 N N . SER B 1 108 ? -2.932 16.641 15.531 1 96.19 108 SER B N 1
ATOM 2069 C CA . SER B 1 108 ? -2.133 15.594 14.898 1 96.19 108 SER B CA 1
ATOM 2070 C C . SER B 1 108 ? -2.531 15.391 13.445 1 96.19 108 SER B C 1
ATOM 2072 O O . SER B 1 108 ? -1.807 14.75 12.68 1 96.19 108 SER B O 1
ATOM 2074 N N . GLN B 1 109 ? -3.691 15.922 13.109 1 95.69 109 GLN B N 1
ATOM 2075 C CA . GLN B 1 109 ? -4.215 15.656 11.773 1 95.69 109 GLN B CA 1
ATOM 2076 C C . GLN B 1 109 ? -3.51 16.5 10.727 1 95.69 109 GLN B C 1
ATOM 2078 O O . GLN B 1 109 ? -3.199 17.672 10.969 1 95.69 109 GLN B O 1
ATOM 2083 N N . PHE B 1 110 ? -3.242 15.898 9.562 1 96.31 110 PHE B N 1
ATOM 2084 C CA . PHE B 1 110 ? -2.604 16.578 8.438 1 96.31 110 PHE B CA 1
ATOM 2085 C C . PHE B 1 110 ? -3.225 16.125 7.117 1 96.31 110 PHE B C 1
ATOM 2087 O O . PHE B 1 110 ? -4.039 15.203 7.09 1 96.31 110 PHE B O 1
ATOM 2094 N N . PHE B 1 111 ? -2.904 16.891 6.086 1 96.56 111 PHE B N 1
ATOM 2095 C CA . PHE B 1 111 ? -3.336 16.453 4.766 1 96.56 111 PHE B CA 1
ATOM 2096 C C . PHE B 1 111 ? -2.217 16.641 3.744 1 96.56 111 PHE B C 1
ATOM 2098 O O . PHE B 1 111 ? -1.274 17.391 3.975 1 96.56 111 PHE B O 1
ATOM 2105 N N . MET B 1 112 ? -2.299 15.852 2.721 1 96.69 112 MET B N 1
ATOM 2106 C CA . MET B 1 112 ? -1.428 15.93 1.551 1 96.69 112 MET B CA 1
ATOM 2107 C C . MET B 1 112 ? -2.213 16.359 0.314 1 96.69 112 MET B C 1
ATOM 2109 O O . MET B 1 112 ? -3.24 15.75 -0.01 1 96.69 112 MET B O 1
ATOM 2113 N N . SER B 1 113 ? -1.665 17.344 -0.383 1 98.38 113 SER B N 1
ATOM 2114 C CA . SER B 1 113 ? -2.395 17.859 -1.536 1 98.38 113 SER B CA 1
ATOM 2115 C C . SER B 1 113 ? -2.283 16.922 -2.729 1 98.38 113 SER B C 1
ATOM 2117 O O . SER B 1 113 ? -1.237 16.297 -2.943 1 98.38 113 SER B O 1
ATOM 2119 N N . LEU B 1 114 ? -3.365 16.891 -3.5 1 96.88 114 LEU B N 1
ATOM 2120 C CA . LEU B 1 114 ? -3.385 16.109 -4.734 1 96.88 114 LEU B CA 1
ATOM 2121 C C . LEU B 1 114 ? -3.314 17.016 -5.953 1 96.88 114 LEU B C 1
ATOM 2123 O O . LEU B 1 114 ? -3.133 16.547 -7.078 1 96.88 114 LEU B O 1
ATOM 2127 N N . ALA B 1 115 ? -3.514 18.281 -5.711 1 97.62 115 ALA B N 1
ATOM 2128 C CA . ALA B 1 115 ? -3.555 19.312 -6.734 1 97.62 115 ALA B CA 1
ATOM 2129 C C . ALA B 1 115 ? -3.193 20.688 -6.152 1 97.62 115 ALA B C 1
ATOM 2131 O O . ALA B 1 115 ? -3.02 20.812 -4.941 1 97.62 115 ALA B O 1
ATOM 2132 N N . PRO B 1 116 ? -2.988 21.688 -7.082 1 97.88 116 PRO B N 1
ATOM 2133 C CA . PRO B 1 116 ? -2.857 23.031 -6.523 1 97.88 116 PRO B CA 1
ATOM 2134 C C . PRO B 1 116 ? -4.078 23.453 -5.711 1 97.88 116 PRO B C 1
ATOM 2136 O O . PRO B 1 116 ? -5.215 23.188 -6.117 1 97.88 116 PRO B O 1
ATOM 2139 N N . LEU B 1 117 ? -3.783 24 -4.535 1 97.88 117 LEU B N 1
ATOM 2140 C CA . LEU B 1 117 ? -4.832 24.438 -3.615 1 97.88 117 LEU B CA 1
ATOM 2141 C C . LEU B 1 117 ? -4.559 25.844 -3.094 1 97.88 117 LEU B C 1
ATOM 2143 O O . LEU B 1 117 ? -4.555 26.062 -1.883 1 97.88 117 LEU B O 1
ATOM 2147 N N . GLN B 1 118 ? -4.504 26.797 -3.906 1 96.75 118 GLN B N 1
ATOM 2148 C CA . GLN B 1 118 ? -4.043 28.141 -3.576 1 96.75 118 GLN B CA 1
ATOM 2149 C C . GLN B 1 118 ? -4.988 28.828 -2.59 1 96.75 118 GLN B C 1
ATOM 2151 O O . GLN B 1 118 ? -4.57 29.688 -1.812 1 96.75 118 GLN B O 1
ATOM 2156 N N . TRP B 1 119 ? -6.215 28.531 -2.586 1 97 119 TRP B N 1
ATOM 2157 C CA . TRP B 1 119 ? -7.184 29.125 -1.671 1 97 119 TRP B CA 1
ATOM 2158 C C . TRP B 1 119 ? -6.859 28.75 -0.226 1 97 119 TRP B C 1
ATOM 2160 O O . TRP B 1 119 ? -7.379 29.375 0.708 1 97 119 TRP B O 1
ATOM 2170 N N . LEU B 1 120 ? -6.043 27.781 -0.071 1 97.31 120 LEU B N 1
ATOM 2171 C CA . LEU B 1 120 ? -5.652 27.375 1.276 1 97.31 120 LEU B CA 1
ATOM 2172 C C . LEU B 1 120 ? -4.371 28.078 1.706 1 97.31 120 LEU B C 1
ATOM 2174 O O . LEU B 1 120 ? -3.965 27.984 2.865 1 97.31 120 LEU B O 1
ATOM 2178 N N . ASP B 1 121 ? -3.75 28.844 0.871 1 97.5 121 ASP B N 1
ATOM 2179 C CA . ASP B 1 121 ? -2.512 29.547 1.207 1 97.5 121 ASP B CA 1
ATOM 2180 C C . ASP B 1 121 ? -2.717 30.484 2.391 1 97.5 121 ASP B C 1
ATOM 2182 O O . ASP B 1 121 ? -3.678 31.266 2.416 1 97.5 121 ASP B O 1
ATOM 2186 N N . GLY B 1 122 ? -1.797 30.359 3.355 1 97.06 122 GLY B N 1
ATOM 2187 C CA . GLY B 1 122 ? -1.851 31.25 4.5 1 97.06 122 GLY B CA 1
ATOM 2188 C C . GLY B 1 122 ? -2.887 30.844 5.531 1 97.06 122 GLY B C 1
ATOM 2189 O O . GLY B 1 122 ? -3.088 31.547 6.527 1 97.06 122 GLY B O 1
ATOM 2190 N N . LYS B 1 123 ? -3.498 29.75 5.344 1 97.62 123 LYS B N 1
ATOM 2191 C CA . LYS B 1 123 ? -4.547 29.312 6.262 1 97.62 123 LYS B CA 1
ATOM 2192 C C . LYS B 1 123 ? -4.137 28.047 7.008 1 97.62 123 LYS B C 1
ATOM 2194 O O . LYS B 1 123 ? -4.668 27.75 8.078 1 97.62 123 LYS B O 1
ATOM 2199 N N . HIS B 1 124 ? -3.26 27.297 6.438 1 98.5 124 HIS B N 1
ATOM 2200 C CA . HIS B 1 124 ? -2.752 26.062 7.027 1 98.5 124 HIS B CA 1
ATOM 2201 C C . HIS B 1 124 ? -1.229 26.062 7.07 1 98.5 124 HIS B C 1
ATOM 2203 O O . HIS B 1 124 ? -0.576 26.516 6.129 1 98.5 124 HIS B O 1
ATOM 2209 N N . THR B 1 125 ? -0.718 25.562 8.125 1 98.69 125 THR B N 1
ATOM 2210 C CA . THR B 1 125 ? 0.732 25.438 8.219 1 98.69 125 THR B CA 1
ATOM 2211 C C . THR B 1 125 ? 1.254 24.375 7.246 1 98.69 125 THR B C 1
ATOM 2213 O O . THR B 1 125 ? 0.967 23.188 7.391 1 98.69 125 THR B O 1
ATOM 2216 N N . ILE B 1 126 ? 2 24.828 6.262 1 98.75 126 ILE B N 1
ATOM 2217 C CA . ILE B 1 126 ? 2.742 23.922 5.395 1 98.75 126 ILE B CA 1
ATOM 2218 C C . ILE B 1 126 ? 4.047 23.5 6.074 1 98.75 126 ILE B C 1
ATOM 2220 O O . ILE B 1 126 ? 4.824 24.359 6.512 1 98.75 126 ILE B O 1
ATOM 2224 N N . PHE B 1 127 ? 4.285 22.141 6.102 1 98.5 127 PHE B N 1
ATOM 2225 C CA . PHE B 1 127 ? 5.441 21.766 6.906 1 98.5 127 PHE B CA 1
ATOM 2226 C C . PHE B 1 127 ? 6.297 20.734 6.172 1 98.5 127 PHE B C 1
ATOM 2228 O O . PHE B 1 127 ? 7.297 20.25 6.711 1 98.5 127 PHE B O 1
ATOM 2235 N N . GLY B 1 128 ? 5.922 20.344 4.98 1 97.88 128 GLY B N 1
ATOM 2236 C CA . GLY B 1 128 ? 6.723 19.391 4.219 1 97.88 128 GLY B CA 1
ATOM 2237 C C . GLY B 1 128 ? 6.16 19.109 2.84 1 97.88 128 GLY B C 1
ATOM 2238 O O . GLY B 1 128 ? 5.191 19.734 2.416 1 97.88 128 GLY B O 1
ATOM 2239 N N . ARG B 1 129 ? 6.926 18.234 2.152 1 97.44 129 ARG B N 1
ATOM 2240 C CA . ARG B 1 129 ? 6.488 17.734 0.852 1 97.44 129 ARG B CA 1
ATOM 2241 C C . ARG B 1 129 ? 6.949 16.297 0.626 1 97.44 129 ARG B C 1
ATOM 2243 O O . ARG B 1 129 ? 7.922 15.852 1.238 1 97.44 129 ARG B O 1
ATOM 2250 N N . ILE B 1 130 ? 6.246 15.664 -0.261 1 93.31 130 ILE B N 1
ATOM 2251 C CA . ILE B 1 130 ? 6.672 14.344 -0.695 1 93.31 130 ILE B CA 1
ATOM 2252 C C . ILE B 1 130 ? 7.902 14.469 -1.596 1 93.31 130 ILE B C 1
ATOM 2254 O O . ILE B 1 130 ? 7.895 15.234 -2.562 1 93.31 130 ILE B O 1
ATOM 2258 N N . SER B 1 131 ? 8.898 13.781 -1.216 1 91.38 131 SER B N 1
ATOM 2259 C CA . SER B 1 131 ? 10.109 13.766 -2.029 1 91.38 131 SER B CA 1
ATOM 2260 C C . SER B 1 131 ? 10.195 12.5 -2.875 1 91.38 131 SER B C 1
ATOM 2262 O O . SER B 1 131 ? 10.852 12.492 -3.922 1 91.38 131 SER B O 1
ATOM 2264 N N . GLN B 1 132 ? 9.68 11.422 -2.387 1 81.06 132 GLN B N 1
ATOM 2265 C CA . GLN B 1 132 ? 9.594 10.148 -3.09 1 81.06 132 GLN B CA 1
ATOM 2266 C C . GLN B 1 132 ? 8.227 9.508 -2.889 1 81.06 132 GLN B C 1
ATOM 2268 O O . GLN B 1 132 ? 7.66 9.562 -1.793 1 81.06 132 GLN B O 1
ATOM 2273 N N . GLY B 1 133 ? 7.73 8.938 -3.99 1 80.06 133 GLY B N 1
ATOM 2274 C CA . GLY B 1 133 ? 6.496 8.18 -3.869 1 80.06 133 GLY B CA 1
ATOM 2275 C C . GLY B 1 133 ? 5.262 9 -4.199 1 80.06 133 GLY B C 1
ATOM 2276 O O . GLY B 1 133 ? 4.191 8.781 -3.627 1 80.06 133 GLY B O 1
ATOM 2277 N N . ILE B 1 134 ? 5.5 10.008 -5.02 1 85.19 134 ILE B N 1
ATOM 2278 C CA . ILE B 1 134 ? 4.355 10.828 -5.41 1 85.19 134 ILE B CA 1
ATOM 2279 C C . ILE B 1 134 ? 3.312 9.961 -6.105 1 85.19 134 ILE B C 1
ATOM 2281 O O . ILE B 1 134 ? 2.111 10.227 -6.012 1 85.19 134 ILE B O 1
ATOM 2285 N N . GLY B 1 135 ? 3.719 8.969 -6.762 1 79.25 135 GLY B N 1
ATOM 2286 C CA . GLY B 1 135 ? 2.801 8.039 -7.406 1 79.25 135 GLY B CA 1
ATOM 2287 C C . GLY B 1 135 ? 1.891 7.324 -6.426 1 79.25 135 GLY B C 1
ATOM 2288 O O . GLY B 1 135 ? 0.73 7.047 -6.734 1 79.25 135 GLY B O 1
ATOM 2289 N N . VAL B 1 136 ? 2.426 6.996 -5.277 1 78.31 136 VAL B N 1
ATOM 2290 C CA . VAL B 1 136 ? 1.63 6.371 -4.227 1 78.31 136 VAL B CA 1
ATOM 2291 C C . VAL B 1 136 ? 0.498 7.309 -3.811 1 78.31 136 VAL B C 1
ATOM 2293 O O . VAL B 1 136 ? -0.652 6.883 -3.684 1 78.31 136 VAL B O 1
ATOM 2296 N N . LEU B 1 137 ? 0.845 8.547 -3.672 1 86.69 137 LEU B N 1
ATOM 2297 C CA . LEU B 1 137 ? -0.162 9.539 -3.318 1 86.69 137 LEU B CA 1
ATOM 2298 C C . LEU B 1 137 ? -1.234 9.633 -4.398 1 86.69 137 LEU B C 1
ATOM 2300 O O . LEU B 1 137 ? -2.428 9.688 -4.09 1 86.69 137 LEU B O 1
ATOM 2304 N N . HIS B 1 138 ? -0.838 9.711 -5.559 1 83.75 138 HIS B N 1
ATOM 2305 C CA . HIS B 1 138 ? -1.794 9.789 -6.656 1 83.75 138 HIS B CA 1
ATOM 2306 C C . HIS B 1 138 ? -2.744 8.594 -6.645 1 83.75 138 HIS B C 1
ATOM 2308 O O . HIS B 1 138 ? -3.945 8.75 -6.871 1 83.75 138 HIS B O 1
ATOM 2314 N N . ARG B 1 139 ? -2.252 7.512 -6.355 1 76.44 139 ARG B N 1
ATOM 2315 C CA . ARG B 1 139 ? -3.07 6.305 -6.301 1 76.44 139 ARG B CA 1
ATOM 2316 C C . ARG B 1 139 ? -4.066 6.375 -5.148 1 76.44 139 ARG B C 1
ATOM 2318 O O . ARG B 1 139 ? -5.219 5.965 -5.293 1 76.44 139 ARG B O 1
ATOM 2325 N N . MET B 1 140 ? -3.615 6.801 -4.086 1 83.81 140 MET B N 1
ATOM 2326 C CA . MET B 1 140 ? -4.527 6.988 -2.959 1 83.81 140 MET B CA 1
ATOM 2327 C C . MET B 1 140 ? -5.691 7.891 -3.346 1 83.81 140 MET B C 1
ATOM 2329 O O . MET B 1 140 ? -6.836 7.629 -2.969 1 83.81 140 MET B O 1
ATOM 2333 N N . GLY B 1 141 ? -5.352 8.859 -4.121 1 87.69 141 GLY B N 1
ATOM 2334 C CA . GLY B 1 141 ? -6.363 9.82 -4.535 1 87.69 141 GLY B CA 1
ATOM 2335 C C . GLY B 1 141 ? -7.414 9.219 -5.449 1 87.69 141 GLY B C 1
ATOM 2336 O O . GLY B 1 141 ? -8.477 9.812 -5.648 1 87.69 141 GLY B O 1
ATOM 2337 N N . MET B 1 142 ? -7.176 8.117 -5.977 1 80.62 142 MET B N 1
ATOM 2338 C CA . MET B 1 142 ? -8.055 7.523 -6.984 1 80.62 142 MET B CA 1
ATOM 2339 C C . MET B 1 142 ? -8.906 6.41 -6.383 1 80.62 142 MET B C 1
ATOM 2341 O O . MET B 1 142 ? -9.695 5.781 -7.086 1 80.62 142 MET B O 1
ATOM 2345 N N . VAL B 1 143 ? -8.789 6.148 -5.152 1 78.19 143 VAL B N 1
ATOM 2346 C CA . VAL B 1 143 ? -9.547 5.051 -4.562 1 78.19 143 VAL B CA 1
ATOM 2347 C C . VAL B 1 143 ? -11.008 5.449 -4.418 1 78.19 143 VAL B C 1
ATOM 2349 O O . VAL B 1 143 ? -11.336 6.637 -4.379 1 78.19 143 VAL B O 1
ATOM 2352 N N . GLU B 1 144 ? -11.898 4.395 -4.348 1 81.19 144 GLU B N 1
ATOM 2353 C CA . GLU B 1 144 ? -13.32 4.648 -4.105 1 81.19 144 GLU B CA 1
ATOM 2354 C C . GLU B 1 144 ? -13.562 5.062 -2.656 1 81.19 144 GLU B C 1
ATOM 2356 O O . GLU B 1 144 ? -12.945 4.52 -1.738 1 81.19 144 GLU B O 1
ATOM 2361 N N . THR B 1 145 ? -14.422 6.086 -2.541 1 88.62 145 THR B N 1
ATOM 2362 C CA . THR B 1 145 ? -14.773 6.57 -1.211 1 88.62 145 THR B CA 1
ATOM 2363 C C . THR B 1 145 ? -16.297 6.574 -1.019 1 88.62 145 THR B C 1
ATOM 2365 O O . THR B 1 145 ? -17.047 6.473 -1.989 1 88.62 145 THR B O 1
ATOM 2368 N N . ASN B 1 146 ? -16.688 6.617 0.209 1 91.25 146 ASN B N 1
ATOM 2369 C CA . ASN B 1 146 ? -18.109 6.723 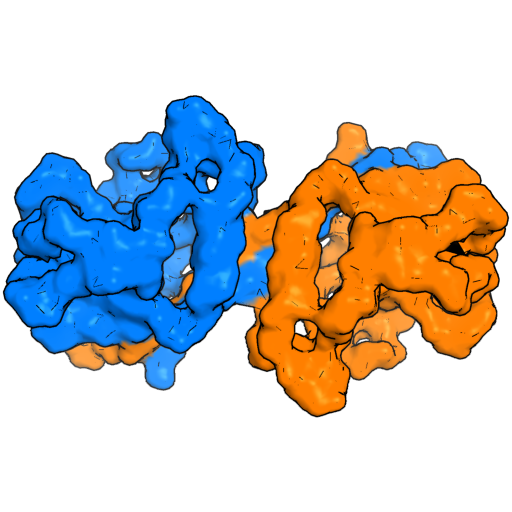0.51 1 91.25 146 ASN B CA 1
ATOM 2370 C C . ASN B 1 146 ? -18.578 8.172 0.516 1 91.25 146 ASN B C 1
ATOM 2372 O O . ASN B 1 146 ? -17.859 9.062 0.049 1 91.25 146 ASN B O 1
ATOM 2376 N N . THR B 1 147 ? -19.812 8.414 1.065 1 91.94 147 THR B N 1
ATOM 2377 C CA . THR B 1 147 ? -20.422 9.734 1.012 1 91.94 147 THR B CA 1
ATOM 2378 C C . THR B 1 147 ? -19.688 10.711 1.935 1 91.94 147 THR B C 1
ATOM 2380 O O . THR B 1 147 ? -19.828 11.93 1.796 1 91.94 147 THR B O 1
ATOM 2383 N N . GLN B 1 148 ? -19 10.211 2.855 1 90.75 148 GLN B N 1
ATOM 2384 C CA . GLN B 1 148 ? -18.25 11.055 3.775 1 90.75 148 GLN B CA 1
ATOM 2385 C C . GLN B 1 148 ? -16.781 11.156 3.348 1 90.75 148 GLN B C 1
ATOM 2387 O O . GLN B 1 148 ? -15.922 11.562 4.137 1 90.75 148 GLN B O 1
ATOM 2392 N N . ASP B 1 149 ? -16.469 10.703 2.156 1 92 149 ASP B N 1
ATOM 2393 C CA . ASP B 1 149 ? -15.148 10.766 1.54 1 92 149 ASP B CA 1
ATOM 2394 C C . ASP B 1 149 ? -14.18 9.805 2.223 1 92 149 ASP B C 1
ATOM 2396 O O . ASP B 1 149 ? -12.961 9.992 2.16 1 92 149 ASP B O 1
ATOM 2400 N N . ARG B 1 150 ? -14.695 8.883 2.906 1 89.38 150 ARG B N 1
ATOM 2401 C CA . ARG B 1 150 ? -13.867 7.836 3.492 1 89.38 150 ARG B CA 1
ATOM 2402 C C . ARG B 1 150 ? -13.617 6.711 2.492 1 89.38 150 ARG B C 1
ATOM 2404 O O . ARG B 1 150 ? -14.539 6.25 1.824 1 89.38 150 ARG B O 1
ATOM 2411 N N . PRO B 1 151 ? -12.312 6.293 2.447 1 84.88 151 PRO B N 1
ATOM 2412 C CA . PRO B 1 151 ? -12.055 5.172 1.542 1 84.88 151 PRO B CA 1
ATOM 2413 C C . PRO B 1 151 ? -12.875 3.932 1.888 1 84.88 151 PRO B C 1
ATOM 2415 O O . PRO B 1 151 ? -13.055 3.619 3.066 1 84.88 151 PRO B O 1
ATOM 2418 N N . LEU B 1 152 ? -13.391 3.266 0.831 1 79.69 152 LEU B N 1
ATOM 2419 C CA . LEU B 1 152 ? -14.156 2.041 1.043 1 79.69 152 LEU B CA 1
ATOM 2420 C C . LEU B 1 152 ? -13.273 0.95 1.646 1 79.69 152 LEU B C 1
ATOM 2422 O O . LEU B 1 152 ? -13.75 0.141 2.449 1 79.69 152 LEU B O 1
ATOM 2426 N N . GLU B 1 153 ? -12.078 0.94 1.135 1 71.25 153 GLU B N 1
ATOM 2427 C CA . GLU B 1 153 ? -11.062 0.085 1.738 1 71.25 153 GLU B CA 1
ATOM 2428 C C . GLU B 1 153 ? -10.047 0.907 2.523 1 71.25 153 GLU B C 1
ATOM 2430 O O . GLU B 1 153 ? -9.5 1.889 2.012 1 71.25 153 GLU B O 1
ATOM 2435 N N . ASP B 1 154 ? -9.789 0.379 3.674 1 74.75 154 ASP B N 1
ATOM 2436 C CA . ASP B 1 154 ? -8.922 1.16 4.551 1 74.75 154 ASP B CA 1
ATOM 2437 C C . ASP B 1 154 ? -7.516 1.271 3.971 1 74.75 154 ASP B C 1
ATOM 2439 O O . ASP B 1 154 ? -6.973 0.29 3.461 1 74.75 154 ASP B O 1
ATOM 2443 N N . ILE B 1 155 ? -7.105 2.482 3.934 1 77.12 155 ILE B N 1
ATOM 2444 C CA . ILE B 1 155 ? -5.695 2.766 3.693 1 77.12 155 ILE B CA 1
ATOM 2445 C C . ILE B 1 155 ? -5.027 3.199 4.996 1 77.12 155 ILE B C 1
ATOM 2447 O O . ILE B 1 155 ? -5.406 4.215 5.59 1 77.12 155 ILE B O 1
ATOM 2451 N N . LYS B 1 156 ? -4.105 2.381 5.43 1 76.31 156 LYS B N 1
ATOM 2452 C CA . LYS B 1 156 ? -3.496 2.66 6.727 1 76.31 156 LYS B CA 1
ATOM 2453 C C . LYS B 1 156 ? -2.041 3.094 6.566 1 76.31 156 LYS B C 1
ATOM 2455 O O . LYS B 1 156 ? -1.353 2.65 5.648 1 76.31 156 LYS B O 1
ATOM 2460 N N . ILE B 1 157 ? -1.809 4.066 7.445 1 72.06 157 ILE B N 1
ATOM 2461 C CA . ILE B 1 157 ? -0.39 4.348 7.633 1 72.06 157 ILE B CA 1
ATOM 2462 C C . ILE B 1 157 ? 0.234 3.283 8.531 1 72.06 157 ILE B C 1
ATOM 2464 O O . ILE B 1 157 ? -0.245 3.039 9.641 1 72.06 157 ILE B O 1
ATOM 2468 N N . ILE B 1 158 ? 1.225 2.555 8.062 1 66 158 ILE B N 1
ATOM 2469 C CA . ILE B 1 158 ? 1.788 1.44 8.812 1 66 158 ILE B CA 1
ATOM 2470 C C . ILE B 1 158 ? 2.99 1.922 9.625 1 66 158 ILE B C 1
ATOM 2472 O O . ILE B 1 158 ? 3.17 1.521 10.781 1 66 158 ILE B O 1
ATOM 2476 N N . THR B 1 159 ? 3.785 2.449 8.961 1 66.19 159 THR B N 1
ATOM 2477 C CA . THR B 1 159 ? 4.977 2.875 9.688 1 66.19 159 THR B CA 1
ATOM 2478 C C . THR B 1 159 ? 5.512 4.191 9.125 1 66.19 159 THR B C 1
ATOM 2480 O O . THR B 1 159 ? 5.316 4.492 7.945 1 66.19 159 THR B O 1
ATOM 2483 N N . ALA B 1 160 ? 5.805 5.023 10.148 1 68 160 ALA B N 1
ATOM 2484 C CA . ALA B 1 160 ? 6.594 6.203 9.797 1 68 160 ALA B CA 1
ATOM 2485 C C . ALA B 1 160 ? 7.996 6.117 10.391 1 68 160 ALA B C 1
ATOM 2487 O O . ALA B 1 160 ? 8.156 5.938 11.602 1 68 160 ALA B O 1
ATOM 2488 N N . THR B 1 161 ? 8.961 5.891 9.461 1 69 161 THR B N 1
ATOM 2489 C CA . THR B 1 161 ? 10.344 5.781 9.906 1 69 161 THR B CA 1
ATOM 2490 C C . THR B 1 161 ? 11.109 7.07 9.625 1 69 161 THR B C 1
ATOM 2492 O O . THR B 1 161 ? 10.875 7.734 8.609 1 69 161 THR B O 1
ATOM 2495 N N . ILE B 1 162 ? 11.906 7.398 10.648 1 71.12 162 ILE B N 1
ATOM 2496 C CA . ILE B 1 162 ? 12.68 8.633 10.578 1 71.12 162 ILE B CA 1
ATOM 2497 C C . ILE B 1 162 ? 14.094 8.328 10.086 1 71.12 162 ILE B C 1
ATOM 2499 O O . ILE B 1 162 ? 14.742 7.398 10.578 1 71.12 162 ILE B O 1
ATOM 2503 N N . SER B 1 163 ? 14.352 8.711 8.859 1 60.53 163 SER B N 1
ATOM 2504 C CA . SER B 1 163 ? 15.727 8.562 8.398 1 60.53 163 SER B CA 1
ATOM 2505 C C . SER B 1 163 ? 16.516 9.844 8.617 1 60.53 163 SER B C 1
ATOM 2507 O O . SER B 1 163 ? 16.016 10.945 8.398 1 60.53 163 SER B O 1
ATOM 2509 N N . SER B 1 164 ? 17.625 9.68 9.32 1 54.41 164 SER B N 1
ATOM 2510 C CA . SER B 1 164 ? 18.531 10.797 9.594 1 54.41 164 SER B CA 1
ATOM 2511 C C . SER B 1 164 ? 19.328 11.172 8.352 1 54.41 164 SER B C 1
ATOM 2513 O O . SER B 1 164 ? 19.625 10.32 7.516 1 54.41 164 SER B O 1
#

Nearest PDB structures (foldseek):
  8ro1-assembly1_S  TM=9.778E-01  e=2.431E-19  Caenorhabditis elegans
  8xi2-assembly1_S  TM=9.896E-01  e=3.199E-18  Chlamydomonas reinhardtii
  2b71-assembly1_A  TM=9.947E-01  e=2.032E-17  Plasmodium yoelii
  2fu0-assembly1_A  TM=9.762E-01  e=1.922E-17  Plasmodium falciparum 3D7
  1zkc-assembly2_B  TM=9.851E-01  e=2.829E-16  Homo sapiens